Protein 3U4G (pdb70)

Structure (mmCIF, N/CA/C/O backbone):
data_3U4G
#
_entry.id   3U4G
#
_cell.length_a   82.751
_cell.length_b   82.751
_cell.length_c   84.814
_cell.angle_alpha   90.000
_cell.angle_beta   90.000
_cell.angle_gamma   120.000
#
_symmetry.space_group_name_H-M   'P 64'
#
loop_
_entity.id
_entity.type
_entity.pdbx_description
1 polymer 'NaMN:DMB phosphoribosyltransferase'
2 non-polymer 'SULFATE ION'
3 non-polymer 'ACETIC ACID'
4 water water
#
loop_
_atom_site.group_PDB
_atom_site.id
_atom_site.type_symbol
_atom_site.label_atom_id
_atom_site.label_alt_id
_atom_site.label_comp_id
_atom_site.label_asym_id
_atom_site.label_entity_id
_atom_site.label_seq_id
_atom_site.pdbx_PDB_ins_code
_atom_site.Cartn_x
_atom_site.Cartn_y
_atom_site.Cartn_z
_atom_site.occupancy
_atom_site.B_iso_or_equiv
_atom_site.auth_seq_id
_atom_site.auth_comp_id
_atom_site.auth_asym_id
_atom_site.auth_atom_id
_atom_site.pdbx_PDB_model_num
ATOM 6 N N A LYS A 1 4 ? -20.458 40.399 26.366 0.50 42.28 2 LYS A N 1
ATOM 7 N N B LYS A 1 4 ? -20.429 40.384 26.362 0.50 42.57 2 LYS A N 1
ATOM 8 C CA A LYS A 1 4 ? -20.418 38.967 25.999 0.50 38.85 2 LYS A CA 1
ATOM 9 C CA B LYS A 1 4 ? -20.248 38.974 26.051 0.50 39.47 2 LYS A CA 1
ATOM 10 C C A LYS A 1 4 ? -20.114 38.724 24.504 0.50 35.90 2 LYS A C 1
ATOM 11 C C B LYS A 1 4 ? -20.116 38.701 24.538 0.50 36.24 2 LYS A C 1
ATOM 12 O O A LYS A 1 4 ? -20.645 39.414 23.617 0.50 33.41 2 LYS A O 1
ATOM 13 O O B LYS A 1 4 ? -20.731 39.360 23.686 0.50 34.07 2 LYS A O 1
ATOM 24 N N . LYS A 1 5 ? -19.257 37.733 24.234 1.00 34.68 3 LYS A N 1
ATOM 25 C CA . LYS A 1 5 ? -18.924 37.338 22.859 1.00 33.42 3 LYS A CA 1
ATOM 26 C C . LYS A 1 5 ? -18.724 35.832 22.829 1.00 32.16 3 LYS A C 1
ATOM 27 O O . LYS A 1 5 ? -18.475 35.212 23.853 1.00 34.51 3 LYS A O 1
ATOM 33 N N . VAL A 1 6 ? -18.821 35.218 21.658 1.00 32.01 4 VAL A N 1
ATOM 34 C CA . VAL A 1 6 ? -18.448 33.795 21.579 1.00 31.02 4 VAL A CA 1
ATOM 35 C C . VAL A 1 6 ? -16.927 33.665 21.845 1.00 31.90 4 VAL A C 1
ATOM 36 O O . VAL A 1 6 ? -16.140 34.558 21.511 1.00 31.01 4 VAL A O 1
ATOM 40 N N . LYS A 1 7 ? -16.532 32.579 22.501 1.00 32.51 5 LYS A N 1
ATOM 41 C CA . LYS A 1 7 ? -15.136 32.393 22.934 1.00 35.02 5 LYS A CA 1
ATOM 42 C C . LYS A 1 7 ? -14.209 32.372 21.698 1.00 32.31 5 LYS A C 1
ATOM 43 O O . LYS A 1 7 ? -13.233 33.089 21.645 1.00 32.07 5 LYS A O 1
ATOM 49 N N . SER A 1 8 ? -14.563 31.546 20.714 1.00 31.39 6 SER A N 1
ATOM 50 C CA . SER A 1 8 ? -13.750 31.291 19.521 1.00 31.58 6 SER A CA 1
ATOM 51 C C . SER A 1 8 ? -14.627 31.036 18.295 1.00 28.89 6 SER A C 1
ATOM 52 O O . SER A 1 8 ? -15.653 30.317 18.344 1.00 30.64 6 SER A O 1
ATOM 55 N N . LEU A 1 9 ? -14.265 31.667 17.193 1.00 27.67 7 LEU A N 1
ATOM 56 C CA . LEU A 1 9 ? -14.885 31.436 15.917 1.00 26.43 7 LEU A CA 1
ATOM 57 C C . LEU A 1 9 ? -13.821 30.958 14.908 1.00 26.54 7 LEU A C 1
ATOM 58 O O . LEU A 1 9 ? -12.820 31.631 14.677 1.00 26.70 7 LEU A O 1
ATOM 63 N N . PHE A 1 10 ? -14.064 29.826 14.273 1.00 26.62 8 PHE A N 1
ATOM 64 C CA . PHE A 1 10 ? -13.187 29.294 13.246 1.00 24.74 8 PHE A CA 1
ATOM 65 C C . PHE A 1 10 ? -13.636 29.834 11.905 1.00 24.69 8 PHE A C 1
ATOM 66 O O . PHE A 1 10 ? -14.849 29.811 11.586 1.00 25.19 8 PHE A O 1
ATOM 74 N N . LEU A 1 11 ? -12.669 30.331 11.128 1.00 21.87 9 LEU A N 1
ATOM 75 C CA . LEU A 1 11 ? -12.887 30.805 9.769 1.00 22.23 9 LEU A CA 1
ATOM 76 C C . LEU A 1 11 ? -12.079 29.961 8.815 1.00 25.66 9 LEU A C 1
ATOM 77 O O . LEU A 1 11 ? -10.884 29.750 9.032 1.00 27.71 9 LEU A O 1
ATOM 82 N N . LEU A 1 12 ? -12.686 29.520 7.725 1.00 23.57 10 LEU A N 1
ATOM 83 C CA . LEU A 1 12 ? -11.974 28.783 6.699 1.00 23.83 10 LEU A CA 1
ATOM 84 C C . LEU A 1 12 ? -11.894 29.668 5.492 1.00 21.88 10 LEU A C 1
ATOM 85 O O . LEU A 1 12 ? -12.928 29.961 4.859 1.00 23.38 10 LEU A O 1
ATOM 90 N N . VAL A 1 13 ? -10.676 30.104 5.173 1.00 21.96 11 VAL A N 1
ATOM 91 C CA . VAL A 1 13 ? -10.457 31.024 4.079 1.00 21.62 11 VAL A CA 1
ATOM 92 C C . VAL A 1 13 ? -10.045 30.240 2.864 1.00 24.09 11 VAL A C 1
ATOM 93 O O . VAL A 1 13 ? -9.037 29.519 2.892 1.00 24.03 11 VAL A O 1
ATOM 97 N N . LEU A 1 14 ? -10.806 30.390 1.788 1.00 22.54 12 LEU A N 1
ATOM 98 C CA . LEU A 1 14 ? -10.574 29.716 0.545 1.00 23.57 12 LEU A CA 1
ATOM 99 C C . LEU A 1 14 ? -9.843 30.595 -0.473 1.00 23.57 12 LEU A C 1
ATOM 100 O O . LEU A 1 14 ? -10.188 31.784 -0.634 1.00 23.82 12 LEU A O 1
ATOM 105 N N . GLY A 1 15 ? -8.878 30.003 -1.198 1.00 24.35 13 GLY A N 1
ATOM 106 C CA . GLY A 1 15 ? -8.172 30.741 -2.230 1.00 24.62 13 GLY A CA 1
ATOM 107 C C . GLY A 1 15 ? -7.800 29.867 -3.393 1.00 25.40 13 GLY A C 1
ATOM 108 O O . GLY A 1 15 ? -7.741 28.638 -3.249 1.00 24.96 13 GLY A O 1
ATOM 109 N N . ASN A 1 16 ? -7.525 30.507 -4.530 1.00 26.20 14 ASN A N 1
ATOM 110 C CA . ASN A 1 16 ? -6.876 29.822 -5.635 1.00 27.36 14 ASN A CA 1
ATOM 111 C C . ASN A 1 16 ? -5.793 30.709 -6.228 1.00 27.31 14 ASN A C 1
ATOM 112 O O . ASN A 1 16 ? -5.834 31.921 -6.136 1.00 25.15 14 ASN A O 1
ATOM 117 N N . THR A 1 17 ? -4.876 30.036 -6.903 1.00 28.98 15 THR A N 1
ATOM 118 C CA . THR A 1 17 ? -3.798 30.676 -7.621 1.00 28.09 15 THR A CA 1
ATOM 119 C C . THR A 1 17 ? -3.502 29.886 -8.872 1.00 29.70 15 THR A C 1
ATOM 120 O O . THR A 1 17 ? -3.492 28.664 -8.870 1.00 30.38 15 THR A O 1
ATOM 124 N N . GLU A 1 18 ? -3.239 30.612 -9.948 1.00 31.30 16 GLU A N 1
ATOM 125 C CA . GLU A 1 18 ? -2.797 29.981 -11.234 1.00 32.47 16 GLU A CA 1
ATOM 126 C C . GLU A 1 18 ? -1.550 29.141 -11.053 1.00 34.85 16 GLU A C 1
ATOM 127 O O . GLU A 1 18 ? -1.317 28.222 -11.843 1.00 34.35 16 GLU A O 1
ATOM 133 N N . ILE A 1 19 ? -0.759 29.457 -10.029 1.00 33.79 17 ILE A N 1
ATOM 134 C CA . ILE A 1 19 ? 0.445 28.662 -9.688 1.00 34.18 17 ILE A CA 1
ATOM 135 C C . ILE A 1 19 ? 0.076 27.157 -9.533 1.00 34.92 17 ILE A C 1
ATOM 136 O O . ILE A 1 19 ? 0.872 26.290 -9.869 1.00 32.93 17 ILE A O 1
ATOM 141 N N . SER A 1 20 ? -1.105 26.813 -9.001 1.00 34.05 18 SER A N 1
ATOM 142 C CA . SER A 1 20 ? -1.426 25.376 -8.781 1.00 35.13 18 SER A CA 1
ATOM 143 C C . SER A 1 20 ? -1.712 24.621 -10.077 1.00 36.68 18 SER A C 1
ATOM 144 O O . SER A 1 20 ? -1.861 23.391 -10.050 1.00 37.75 18 SER A O 1
ATOM 147 N N . THR A 1 21 ? -1.801 25.343 -11.199 1.00 38.38 19 THR A N 1
ATOM 148 C CA . THR A 1 21 ? -1.892 24.694 -12.517 1.00 39.82 19 THR A CA 1
ATOM 149 C C . THR A 1 21 ? -0.583 24.064 -13.004 1.00 44.36 19 THR A C 1
ATOM 150 O O . THR A 1 21 ? -0.581 23.156 -13.861 1.00 46.25 19 THR A O 1
ATOM 154 N N . ILE A 1 22 ? 0.536 24.531 -12.471 1.00 41.76 20 ILE A N 1
ATOM 155 C CA . ILE A 1 22 ? 1.828 24.066 -12.929 1.00 42.34 20 ILE A CA 1
ATOM 156 C C . ILE A 1 22 ? 2.025 22.623 -12.471 1.00 44.46 20 ILE A C 1
ATOM 157 O O . ILE A 1 22 ? 2.034 22.380 -11.265 1.00 42.30 20 ILE A O 1
ATOM 162 N N . PRO A 1 23 ? 2.256 21.679 -13.416 1.00 46.88 21 PRO A N 1
ATOM 163 C CA . PRO A 1 23 ? 2.396 20.273 -13.019 1.00 46.94 21 PRO A CA 1
ATOM 164 C C . PRO A 1 23 ? 3.475 20.048 -11.939 1.00 51.69 21 PRO A C 1
ATOM 165 O O . PRO A 1 23 ? 4.561 20.646 -11.991 1.00 51.51 21 PRO A O 1
ATOM 169 N N . GLY A 1 24 ? 3.165 19.189 -10.970 1.00 52.73 22 GLY A N 1
ATOM 170 C CA . GLY A 1 24 ? 4.061 18.873 -9.868 1.00 51.80 22 GLY A CA 1
ATOM 171 C C . GLY A 1 24 ? 4.122 19.883 -8.725 1.00 51.75 22 GLY A C 1
ATOM 172 O O . GLY A 1 24 ? 4.739 19.590 -7.713 1.00 53.59 22 GLY A O 1
ATOM 173 N N . ILE A 1 25 ? 3.484 21.054 -8.845 1.00 48.34 23 ILE A N 1
ATOM 174 C CA . ILE A 1 25 ? 3.661 22.137 -7.852 1.00 49.49 23 ILE A CA 1
ATOM 175 C C . ILE A 1 25 ? 2.796 21.905 -6.607 1.00 49.50 23 ILE A C 1
ATOM 176 O O . ILE A 1 25 ? 3.199 22.276 -5.515 1.00 47.38 23 ILE A O 1
ATOM 181 N N . SER A 1 26 ? 1.609 21.314 -6.780 1.00 48.35 24 SER A N 1
ATOM 182 C CA . SER A 1 26 ? 0.646 21.111 -5.670 1.00 47.11 24 SER A CA 1
ATOM 183 C C . SER A 1 26 ? 0.116 19.697 -5.689 1.00 47.78 24 SER A C 1
ATOM 184 O O . SER A 1 26 ? -0.147 19.161 -6.754 1.00 48.61 24 SER A O 1
ATOM 187 N N . VAL A 1 27 ? -0.094 19.110 -4.521 1.00 46.94 25 VAL A N 1
ATOM 188 C CA . VAL A 1 27 ? -0.825 17.840 -4.465 1.00 49.81 25 VAL A CA 1
ATOM 189 C C . VAL A 1 27 ? -2.240 18.005 -3.823 1.00 47.14 25 VAL A C 1
ATOM 190 O O . VAL A 1 27 ? -2.867 17.025 -3.450 1.00 44.13 25 VAL A O 1
ATOM 194 N N . ALA A 1 28 ? -2.744 19.240 -3.758 1.00 40.10 26 ALA A N 1
ATOM 195 C CA . ALA A 1 28 ? -4.074 19.502 -3.137 1.00 41.46 26 ALA A CA 1
ATOM 196 C C . ALA A 1 28 ? -5.199 19.249 -4.152 1.00 38.89 26 ALA A C 1
ATOM 197 O O . ALA A 1 28 ? -5.936 20.147 -4.558 1.00 36.26 26 ALA A O 1
ATOM 199 N N . GL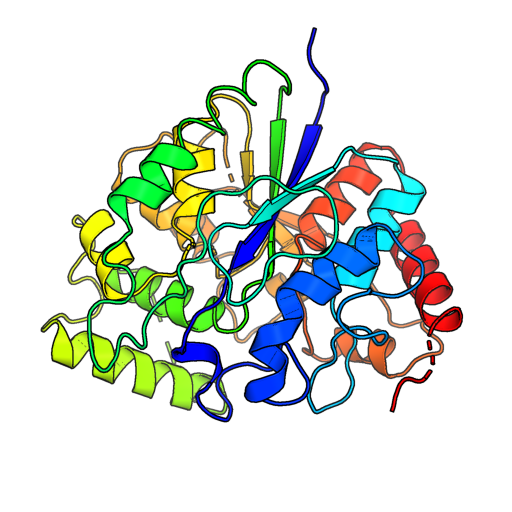Y A 1 29 ? -5.301 18.007 -4.564 1.00 39.66 27 GLY A N 1
ATOM 200 C CA . GLY A 1 29 ? -6.202 17.622 -5.649 1.00 40.97 27 GLY A CA 1
ATOM 201 C C . GLY A 1 29 ? -5.525 16.622 -6.575 1.00 42.70 27 GLY A C 1
ATOM 202 O O . GLY A 1 29 ? -4.278 16.593 -6.676 1.00 43.81 27 GLY A O 1
ATOM 203 N N . ALA A 1 30 ? -6.336 15.810 -7.267 1.00 43.52 28 ALA A N 1
ATOM 204 C CA . ALA A 1 30 ? -5.837 14.635 -7.996 1.00 44.34 28 ALA A CA 1
ATOM 205 C C . ALA A 1 30 ? -5.057 15.004 -9.260 1.00 44.42 28 ALA A C 1
ATOM 206 O O . ALA A 1 30 ? -4.192 14.263 -9.701 1.00 47.14 28 ALA A O 1
ATOM 208 N N . THR A 1 31 ? -5.330 16.183 -9.790 1.00 43.66 29 THR A N 1
ATOM 209 C CA . THR A 1 31 ? -4.630 16.684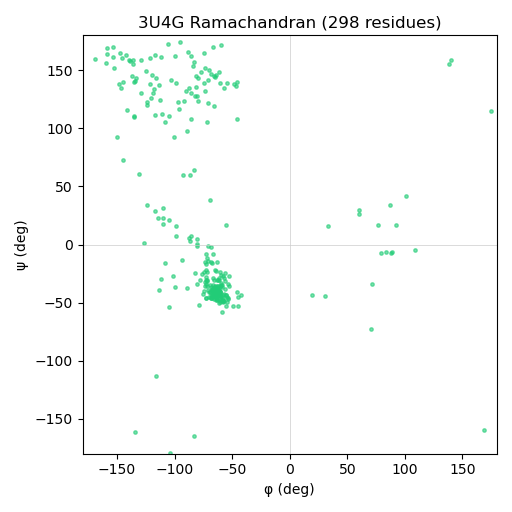 -10.942 1.00 44.35 29 THR A CA 1
ATOM 210 C C . THR A 1 31 ? -4.552 18.200 -10.800 1.00 43.37 29 THR A C 1
ATOM 211 O O . THR A 1 31 ? -5.280 18.792 -9.989 1.00 44.45 29 THR A O 1
ATOM 215 N N . PRO A 1 32 ? -3.690 18.843 -11.587 1.00 44.94 30 PRO A N 1
ATOM 216 C CA . PRO A 1 32 ? -3.706 20.304 -11.572 1.00 43.77 30 PRO A CA 1
ATOM 217 C C . PRO A 1 32 ? -5.096 20.943 -11.898 1.00 43.90 30 PRO A C 1
ATOM 218 O O . PRO A 1 32 ? -5.460 21.928 -11.277 1.00 41.11 30 PRO A O 1
ATOM 222 N N . GLU A 1 33 ? -5.866 20.379 -12.824 1.00 43.82 31 GLU A N 1
ATOM 223 C CA . GLU A 1 33 ? -7.195 20.884 -13.131 1.00 44.78 31 GLU A CA 1
ATOM 224 C C . GLU A 1 33 ? -8.108 20.820 -11.898 1.00 39.67 31 GLU A C 1
ATOM 225 O O . GLU A 1 33 ? -8.788 21.785 -11.603 1.00 37.21 31 GLU A O 1
ATOM 231 N N . LEU A 1 34 ? -8.078 19.704 -11.169 1.00 37.68 32 LEU A N 1
ATOM 232 C CA . LEU A 1 34 ? -8.936 19.489 -10.017 1.00 37.82 32 LEU A CA 1
ATOM 233 C C . LEU A 1 34 ? -8.545 20.349 -8.836 1.00 37.22 32 LEU A C 1
ATOM 234 O O . LEU A 1 34 ? -9.342 20.516 -7.928 1.00 34.58 32 LEU A O 1
ATOM 239 N N . THR A 1 35 ? -7.350 20.949 -8.858 1.00 38.93 33 THR A N 1
ATOM 240 C CA . THR A 1 35 ? -7.010 21.894 -7.794 1.00 37.09 33 THR A CA 1
ATOM 241 C C . THR A 1 35 ? -7.956 23.088 -7.862 1.00 35.78 33 THR A C 1
ATOM 242 O O . THR A 1 35 ? -8.169 23.798 -6.891 1.00 35.12 33 THR A O 1
ATOM 246 N N . LYS A 1 36 ? -8.552 23.335 -9.022 1.00 37.16 34 LYS A N 1
ATOM 247 C CA . LYS A 1 36 ? -9.537 24.392 -9.097 1.00 34.49 34 LYS A CA 1
ATOM 248 C C . LYS A 1 36 ? -10.785 24.146 -8.264 1.00 34.33 34 LYS A C 1
ATOM 249 O O . LYS A 1 36 ? -11.459 25.082 -7.917 1.00 38.25 34 LYS A O 1
ATOM 255 N N . ILE A 1 37 ? -11.074 22.902 -7.934 1.00 33.59 35 ILE A N 1
ATOM 256 C CA . ILE A 1 37 ? -12.313 22.500 -7.256 1.00 34.88 35 ILE A CA 1
ATOM 257 C C . ILE A 1 37 ? -12.026 22.271 -5.759 1.00 34.27 35 ILE A C 1
ATOM 258 O O . ILE A 1 37 ? -12.908 22.355 -4.896 1.00 31.59 35 ILE A O 1
ATOM 263 N N . THR A 1 38 ? -10.784 21.922 -5.435 1.00 31.63 36 THR A N 1
ATOM 264 C CA . THR A 1 38 ? -10.440 21.540 -4.081 1.00 30.17 36 THR A CA 1
ATOM 265 C C . THR A 1 38 ? -10.993 22.444 -2.946 1.00 29.26 36 THR A C 1
ATOM 266 O O . THR A 1 38 ? -11.613 21.928 -1.993 1.00 27.26 36 THR A O 1
ATOM 270 N N . PRO A 1 39 ? -10.754 23.744 -3.025 1.00 26.90 37 PRO A N 1
ATOM 271 C CA . PRO A 1 39 ? -11.193 24.579 -1.896 1.00 28.37 37 PRO A CA 1
ATOM 272 C C . PRO A 1 39 ? -12.706 24.556 -1.680 1.00 27.51 37 PRO A C 1
ATOM 273 O O . PRO A 1 39 ? -13.098 24.528 -0.541 1.00 26.12 37 PRO A O 1
ATOM 277 N N . VAL A 1 40 ? -13.521 24.486 -2.739 1.00 27.82 38 VAL A N 1
ATOM 278 C CA . VAL A 1 40 ? -14.977 24.430 -2.540 1.00 28.26 38 VAL A CA 1
ATOM 279 C C . VAL A 1 40 ? -15.462 23.116 -2.038 1.00 27.30 38 VAL A C 1
ATOM 280 O O . VAL A 1 40 ? -16.337 23.062 -1.160 1.00 27.25 38 VAL A O 1
ATOM 284 N N . ALA A 1 41 ? -14.847 22.038 -2.487 1.00 28.15 39 ALA A N 1
ATOM 285 C CA . ALA A 1 41 ? -15.242 20.735 -2.031 1.00 29.59 39 ALA A CA 1
ATOM 286 C C . ALA A 1 41 ? -14.858 20.570 -0.570 1.00 28.39 39 ALA A C 1
ATOM 287 O O . ALA A 1 41 ? -15.600 19.999 0.208 1.00 29.27 39 ALA A O 1
ATOM 289 N N . ASP A 1 42 ? -13.666 21.050 -0.194 1.00 28.31 40 ASP A N 1
ATOM 290 C CA . ASP A 1 42 ? -13.271 21.021 1.221 1.00 27.53 40 ASP A CA 1
ATOM 291 C C . ASP A 1 42 ? -14.306 21.701 2.116 1.00 26.44 40 ASP A C 1
ATOM 292 O O . ASP A 1 42 ? -14.681 21.166 3.157 1.00 27.18 40 ASP A O 1
ATOM 297 N N . ALA A 1 43 ? -14.711 22.908 1.732 1.00 26.14 41 ALA A N 1
ATOM 298 C CA . ALA A 1 43 ? -15.626 23.726 2.529 1.00 27.20 41 ALA A CA 1
ATOM 299 C C . ALA A 1 43 ? -16.981 23.028 2.628 1.00 27.77 41 ALA A C 1
ATOM 300 O O . ALA A 1 43 ? -17.577 22.950 3.694 1.00 28.38 41 ALA A O 1
ATOM 302 N N . GLU A 1 44 ? -17.458 22.529 1.510 1.00 27.58 42 GLU A N 1
ATOM 303 C CA . GLU A 1 44 ? -18.787 21.929 1.442 1.00 27.95 42 GLU A CA 1
ATOM 304 C C . GLU A 1 44 ? -18.881 20.667 2.283 1.00 31.39 42 GLU A C 1
ATOM 305 O O . GLU A 1 44 ? -19.884 20.414 2.974 1.00 30.98 42 GLU A O 1
ATOM 311 N N . TYR A 1 45 ? -17.828 19.848 2.183 1.00 30.69 43 TYR A N 1
ATOM 312 C CA . TYR A 1 45 ? -17.693 18.637 3.002 1.00 31.84 43 TYR A CA 1
ATOM 313 C C . TYR A 1 45 ? -17.815 18.905 4.491 1.00 31.43 43 TYR A C 1
ATOM 314 O O . TYR A 1 45 ? -18.385 18.102 5.226 1.00 36.64 43 TYR A O 1
ATOM 323 N N . LEU A 1 46 ? -17.361 20.046 4.960 1.00 31.56 44 LEU A N 1
ATOM 324 C CA . LEU A 1 46 ? -17.544 20.336 6.373 1.00 32.06 44 LEU A CA 1
ATOM 325 C C . LEU A 1 46 ? -18.986 20.315 6.846 1.00 34.44 44 LEU A C 1
ATOM 326 O O . LEU A 1 46 ? -19.242 20.001 8.005 1.00 38.22 44 LEU A O 1
ATOM 331 N N . PHE A 1 47 ? -19.938 20.617 5.964 1.00 36.41 45 PHE A N 1
ATOM 332 C CA . PHE A 1 47 ? -21.333 20.754 6.364 1.00 36.91 45 PHE A CA 1
ATOM 333 C C . PHE A 1 47 ? -22.242 19.633 5.889 1.00 38.93 45 PHE A C 1
ATOM 334 O O . PHE A 1 47 ? -23.362 19.508 6.400 1.00 37.43 45 PHE A O 1
ATOM 342 N N . TYR A 1 48 ? -21.775 18.844 4.919 1.00 38.37 46 TYR A N 1
ATOM 343 C CA . TYR A 1 48 ? -22.566 17.774 4.296 1.00 40.32 46 TYR A CA 1
ATOM 344 C C . TYR A 1 48 ? -21.799 16.466 4.291 1.00 43.90 46 TYR A C 1
ATOM 345 O O . TYR A 1 48 ? -20.585 16.467 4.381 1.00 42.99 46 TYR A O 1
ATOM 354 N N . GLU A 1 49 ? -22.525 15.353 4.177 1.00 44.72 47 GLU A N 1
ATOM 355 C CA . GLU A 1 49 ? -21.899 14.030 4.198 1.00 46.42 47 GLU A CA 1
ATOM 356 C C . GLU A 1 49 ? -20.901 13.880 3.069 1.00 42.88 47 GLU A C 1
ATOM 357 O O . GLU A 1 49 ? -19.891 13.249 3.233 1.00 43.50 47 GLU A O 1
ATOM 363 N N . LYS A 1 50 ? -21.171 14.505 1.933 1.00 40.31 48 LYS A N 1
ATOM 364 C CA . LYS A 1 50 ? -20.253 14.573 0.804 1.00 39.78 48 LYS A CA 1
ATOM 365 C C . LYS A 1 50 ? -20.284 16.021 0.289 1.00 36.85 48 LYS A C 1
ATOM 366 O O . LYS A 1 50 ? -21.244 16.733 0.561 1.00 37.69 48 LYS A O 1
ATOM 372 N N . PRO A 1 51 ? -19.205 16.473 -0.379 1.00 35.06 49 PRO A N 1
ATOM 373 C CA . PRO A 1 51 ? -19.214 17.797 -1.011 1.00 33.10 49 PRO A CA 1
ATOM 374 C C . PRO A 1 51 ? -20.354 17.839 -2.066 1.00 33.69 49 PRO A C 1
ATOM 375 O O . PRO A 1 51 ? -20.933 16.790 -2.386 1.00 35.56 49 PRO A O 1
ATOM 379 N N . LEU A 1 52 ? -20.628 19.011 -2.623 1.00 33.47 50 LEU A N 1
ATOM 380 C CA . LEU A 1 52 ? -21.754 19.231 -3.551 1.00 35.86 50 LEU A CA 1
ATOM 381 C C . LEU A 1 52 ? -21.307 19.566 -4.944 1.00 35.83 50 LEU A C 1
ATOM 382 O O . LEU A 1 52 ? -21.904 19.112 -5.872 1.00 36.87 50 LEU A O 1
ATOM 387 N N . THR A 1 53 ? -20.259 20.368 -5.080 1.00 33.63 51 THR A N 1
ATOM 388 C CA . THR A 1 53 ? -19.746 20.742 -6.400 1.00 34.31 51 THR A CA 1
ATOM 389 C C . THR A 1 53 ? -19.317 19.455 -7.142 1.00 35.80 51 THR A C 1
ATOM 390 O O . THR A 1 53 ? -19.569 19.284 -8.314 1.00 41.08 51 THR A O 1
ATOM 394 N N . ILE A 1 54 ? -18.677 18.558 -6.420 1.00 39.01 52 ILE A N 1
ATOM 395 C CA . ILE A 1 54 ? -18.387 17.196 -6.898 1.00 43.35 52 ILE A CA 1
ATOM 396 C C . ILE A 1 54 ? -18.685 16.410 -5.660 1.00 42.34 52 ILE A C 1
ATOM 397 O O . ILE A 1 54 ? -18.652 16.982 -4.570 1.00 39.00 52 ILE A O 1
ATOM 402 N N . ASP A 1 55 ? -18.963 15.130 -5.795 1.00 39.82 53 ASP A N 1
ATOM 403 C CA . ASP A 1 55 ? -19.409 14.350 -4.673 1.00 41.19 53 ASP A CA 1
ATOM 404 C C . ASP A 1 55 ? -18.288 13.542 -4.057 1.00 43.05 53 ASP A C 1
ATOM 405 O O . ASP A 1 55 ? -18.574 12.727 -3.199 1.00 47.34 53 ASP A O 1
ATOM 410 N N . THR A 1 56 ? -17.040 13.729 -4.478 1.00 42.74 54 THR A N 1
ATOM 411 C CA . THR A 1 56 ? -15.953 13.045 -3.756 1.00 47.23 54 THR A CA 1
ATOM 412 C C . THR A 1 56 ? -14.953 14.049 -3.169 1.00 43.68 54 THR A C 1
ATOM 413 O O . THR A 1 56 ? -14.678 15.123 -3.730 1.00 41.09 54 THR A O 1
ATOM 417 N N . ILE A 1 57 ? -14.420 13.687 -2.016 1.00 45.06 55 ILE A N 1
ATOM 418 C CA . ILE A 1 57 ? -13.567 14.605 -1.310 1.00 42.67 55 ILE A CA 1
ATOM 419 C C . ILE A 1 57 ? -12.270 14.745 -2.076 1.00 40.66 55 ILE A C 1
ATOM 420 O O . ILE A 1 57 ? -11.837 13.825 -2.778 1.00 39.22 55 ILE A O 1
ATOM 425 N N . PRO A 1 58 ? -11.644 15.904 -1.979 1.00 39.36 56 PRO A N 1
ATOM 426 C CA . PRO A 1 58 ? -10.363 16.017 -2.667 1.00 39.15 56 PRO A CA 1
ATOM 427 C C . PRO A 1 58 ? -9.330 15.018 -2.123 1.00 40.45 56 PRO A C 1
ATOM 428 O O . PRO A 1 58 ? -9.411 14.618 -0.953 1.00 41.40 56 PRO A O 1
ATOM 432 N N . VAL A 1 59 ? -8.437 14.576 -3.013 1.00 41.81 57 VAL A N 1
ATOM 433 C CA . VAL A 1 59 ? -7.358 13.609 -2.686 1.00 44.84 57 VAL A CA 1
ATOM 434 C C . VAL A 1 59 ? -6.083 14.037 -3.408 1.00 45.59 57 VAL A C 1
ATOM 435 O O . VAL A 1 59 ? -6.143 14.787 -4.375 1.00 45.40 57 VAL A O 1
ATOM 439 N N . THR A 1 60 ? -4.921 13.591 -2.931 1.00 47.16 58 THR A N 1
ATOM 440 C CA . THR A 1 60 ? -3.682 13.781 -3.672 1.00 48.81 58 THR A CA 1
ATOM 441 C C . THR A 1 60 ? -3.672 12.796 -4.868 1.00 52.77 58 THR A C 1
ATOM 442 O O . THR A 1 60 ? -4.455 11.821 -4.880 1.00 54.76 58 THR A O 1
ATOM 446 N N . PRO A 1 61 ? -2.773 13.017 -5.867 1.00 55.09 59 PRO A N 1
ATOM 447 C CA . PRO A 1 61 ? -2.654 11.991 -6.918 1.00 58.25 59 PRO A CA 1
ATOM 448 C C . PRO A 1 61 ? -2.428 10.580 -6.366 1.00 59.82 59 PRO A C 1
ATOM 449 O O . PRO A 1 61 ? -2.852 9.611 -6.992 1.00 62.74 59 PRO A O 1
ATOM 453 N N A GLU A 1 62 ? -1.769 10.510 -5.207 0.50 60.39 60 GLU A N 1
ATOM 454 N N B GLU A 1 62 ? -1.756 10.432 -5.225 0.50 60.37 60 GLU A N 1
ATOM 455 C CA A GLU A 1 62 ? -1.504 9.262 -4.494 0.50 63.04 60 GLU A CA 1
ATOM 456 C CA B GLU A 1 62 ? -1.581 9.087 -4.643 0.50 62.80 60 GLU A CA 1
ATOM 457 C C A GLU A 1 62 ? -2.732 8.685 -3.761 0.50 63.24 60 GLU A C 1
ATOM 458 C C B GLU A 1 62 ? -2.714 8.698 -3.674 0.50 63.03 60 GLU A C 1
ATOM 459 O O A GLU A 1 62 ? -2.683 7.560 -3.271 0.50 65.05 60 GLU A O 1
ATOM 460 O O B GLU A 1 62 ? -2.574 7.729 -2.925 0.50 64.85 60 GLU A O 1
ATOM 471 N N . GLY A 1 63 ? -3.812 9.458 -3.676 1.00 62.68 61 GLY A N 1
ATOM 472 C CA . GLY A 1 63 ? -5.038 9.066 -2.959 1.00 62.21 61 GLY A CA 1
ATOM 473 C C . GLY A 1 63 ? -5.068 9.359 -1.463 1.00 61.56 61 GLY A C 1
ATOM 474 O O . GLY A 1 63 ? -5.781 8.699 -0.710 1.00 65.87 61 GLY A O 1
ATOM 475 N N . HIS A 1 64 ? -4.285 10.324 -0.996 1.00 56.76 62 HIS A N 1
ATOM 476 C CA . HIS A 1 64 ? -4.357 10.697 0.409 1.00 53.73 62 HIS A CA 1
ATOM 477 C C . HIS A 1 64 ? -5.477 11.717 0.563 1.00 49.85 62 HIS A C 1
ATOM 478 O O . HIS A 1 64 ? -5.520 12.649 -0.220 1.00 49.13 62 HIS A O 1
ATOM 485 N N . PRO A 1 65 ? -6.399 11.520 1.535 1.00 45.93 63 PRO A N 1
ATOM 486 C CA . PRO A 1 65 ? -7.565 12.397 1.681 1.00 46.38 63 PRO A CA 1
ATOM 487 C C . PRO A 1 65 ? -7.217 13.805 2.130 1.00 43.79 63 PRO A C 1
ATOM 488 O O . PRO A 1 65 ? -6.259 14.043 2.891 1.00 42.73 63 PRO A O 1
ATOM 492 N N . THR A 1 66 ? -7.988 14.755 1.645 1.00 41.43 64 THR A N 1
ATOM 493 C CA . THR A 1 66 ? -7.911 16.086 2.186 1.00 37.77 64 THR A CA 1
ATOM 494 C C . THR A 1 66 ? -7.896 16.097 3.720 1.00 36.57 64 THR A C 1
ATOM 495 O O . THR A 1 66 ? -8.681 15.413 4.361 1.00 38.52 64 THR A O 1
ATOM 499 N N . PRO A 1 67 ? -7.078 16.965 4.310 1.00 37.35 65 PRO A N 1
ATOM 500 C CA . PRO A 1 67 ? -7.166 17.169 5.767 1.00 37.28 65 PRO A CA 1
ATOM 501 C C . PRO A 1 67 ? -8.455 17.871 6.252 1.00 36.59 65 PRO A C 1
ATOM 502 O O . PRO A 1 67 ? -8.664 17.993 7.459 1.00 35.63 65 PRO A O 1
ATOM 506 N N . ALA A 1 68 ? -9.348 18.262 5.334 1.00 33.11 66 ALA A N 1
ATOM 507 C CA . ALA A 1 68 ? -10.673 18.720 5.720 1.00 33.20 66 ALA A CA 1
ATOM 508 C C . ALA A 1 68 ? -11.335 17.683 6.603 1.00 33.57 66 ALA A C 1
ATOM 509 O O . ALA A 1 68 ? -12.181 18.020 7.453 1.00 32.04 66 ALA A O 1
ATOM 511 N N . ILE A 1 69 ? -10.958 16.427 6.442 1.00 36.13 67 ILE A N 1
ATOM 512 C CA . ILE A 1 69 ? -11.575 15.362 7.259 1.00 37.05 67 ILE A CA 1
ATOM 513 C C . ILE A 1 69 ? -11.280 15.530 8.740 1.00 35.14 67 ILE A C 1
ATOM 514 O O . ILE A 1 69 ? -12.116 15.217 9.583 1.00 37.86 67 ILE A O 1
ATOM 519 N N . ILE A 1 70 ? -10.124 16.095 9.044 1.00 37.08 68 ILE A N 1
ATOM 520 C CA . ILE A 1 70 ? -9.702 16.347 10.422 1.00 36.82 68 ILE A CA 1
ATOM 521 C C . ILE A 1 70 ? -10.517 17.505 10.985 1.00 35.68 68 ILE A C 1
ATOM 522 O O . ILE A 1 70 ? -11.061 17.445 12.070 1.00 34.86 68 ILE A O 1
ATOM 527 N N . THR A 1 71 ? -10.638 18.560 10.193 1.00 34.91 69 THR A N 1
ATOM 528 C CA . THR A 1 71 ? -11.424 19.719 10.569 1.00 33.64 69 THR A CA 1
ATOM 529 C C . THR A 1 71 ? -12.886 19.317 10.872 1.00 34.73 69 THR A C 1
ATOM 530 O O . THR A 1 71 ? -13.433 19.686 11.918 1.00 33.27 69 THR A O 1
ATOM 534 N N . LYS A 1 72 ? -13.477 18.534 9.965 1.00 34.98 70 LYS A N 1
ATOM 535 C CA . LYS A 1 72 ? -14.843 18.046 10.100 1.00 35.21 70 LYS A CA 1
ATOM 536 C C . LYS A 1 72 ? -15.033 17.237 11.388 1.00 36.36 70 LYS A C 1
ATOM 537 O O . LYS A 1 72 ? -15.966 17.488 12.159 1.00 35.34 70 LYS A O 1
ATOM 543 N N . ALA A 1 73 ? -14.117 16.315 11.627 1.00 37.32 71 ALA A N 1
ATOM 544 C CA . ALA A 1 73 ? -14.092 15.535 12.860 1.00 38.98 71 ALA A CA 1
ATOM 545 C C . ALA A 1 73 ? -14.054 16.383 14.118 1.00 38.99 71 ALA A C 1
ATOM 546 O O . ALA A 1 73 ? -14.838 16.185 15.040 1.00 39.03 71 ALA A O 1
ATOM 548 N N . ALA A 1 74 ? -13.102 17.298 14.169 1.00 36.57 72 ALA A N 1
ATOM 549 C CA . ALA A 1 74 ? -12.954 18.157 15.341 1.00 38.30 72 ALA A CA 1
ATOM 550 C C . ALA A 1 74 ? -14.212 18.992 15.567 1.00 38.46 72 ALA A C 1
ATOM 551 O O . ALA A 1 74 ? -14.640 19.148 16.717 1.00 40.15 72 ALA A O 1
ATOM 553 N N . ARG A 1 75 ? -14.802 19.520 14.477 1.00 36.45 73 ARG A N 1
ATOM 554 C CA . ARG A 1 75 ? -16.058 20.295 14.598 1.00 39.56 73 ARG A CA 1
ATOM 555 C C . ARG A 1 75 ? -17.208 19.394 15.069 1.00 41.09 73 ARG A C 1
ATOM 556 O O . ARG A 1 75 ? -18.046 19.817 15.858 1.00 40.11 73 ARG A O 1
ATOM 564 N N . GLU A 1 76 ? -17.246 18.158 14.580 1.00 44.11 74 GLU A N 1
ATOM 565 C CA . GLU A 1 76 ? -18.336 17.256 14.963 1.00 46.89 74 GLU A CA 1
ATOM 566 C C . GLU A 1 76 ? -18.269 16.887 16.430 1.00 46.75 74 GLU A C 1
ATOM 567 O O . GLU A 1 76 ? -19.312 16.750 17.063 1.00 47.51 74 GLU A O 1
ATOM 573 N N . LEU A 1 77 ? -17.065 16.750 16.996 1.00 46.40 75 LEU A N 1
ATOM 574 C CA . LEU A 1 77 ? -16.945 16.513 18.449 1.00 46.01 75 LEU A CA 1
ATOM 575 C C . LEU A 1 77 ? -17.251 17.754 19.336 1.00 45.20 75 LEU A C 1
ATOM 576 O O . LEU A 1 77 ? -17.906 17.626 20.395 1.00 45.82 75 LEU A O 1
ATOM 581 N N . SER A 1 78 ? -16.693 18.915 18.962 1.00 42.32 76 SER A N 1
ATOM 582 C CA . SER A 1 78 ? -16.694 20.100 19.835 1.00 41.91 76 SER A CA 1
ATOM 583 C C . SER A 1 78 ? -17.737 21.142 19.478 1.00 40.15 76 SER A C 1
ATOM 584 O O . SER A 1 78 ? -18.035 21.968 20.289 1.00 38.55 76 SER A O 1
ATOM 587 N N A ASN A 1 79 ? -18.304 21.100 18.274 0.50 39.01 77 ASN A N 1
ATOM 588 N N B ASN A 1 79 ? -18.249 21.081 18.250 0.50 39.59 77 ASN A N 1
ATOM 589 C CA A ASN A 1 79 ? -19.375 22.035 17.890 0.50 38.63 77 ASN A CA 1
ATOM 590 C CA B ASN A 1 79 ? -19.261 22.014 17.773 0.50 39.71 77 ASN A CA 1
ATOM 591 C C A ASN A 1 79 ? -18.924 23.511 17.681 0.50 37.15 77 ASN A C 1
ATOM 592 C C B ASN A 1 79 ? -18.853 23.486 17.906 0.50 37.95 77 ASN A C 1
ATOM 593 O O A ASN A 1 79 ? -19.779 24.410 17.640 0.50 34.13 77 ASN A O 1
ATOM 594 O O B ASN A 1 79 ? -19.623 24.340 18.359 0.50 35.95 77 ASN A O 1
ATOM 603 N N . PHE A 1 80 ? -17.623 23.767 17.506 1.00 36.27 78 PHE A N 1
ATOM 604 C CA . PHE A 1 80 ? -17.156 25.153 17.411 1.00 33.33 78 PHE A CA 1
ATOM 605 C C . PHE A 1 80 ? -17.834 25.819 16.204 1.00 31.42 78 PHE A C 1
ATOM 606 O O . PHE A 1 80 ? -18.170 25.153 15.227 1.00 30.74 78 PHE A O 1
ATOM 614 N N . PRO A 1 81 ?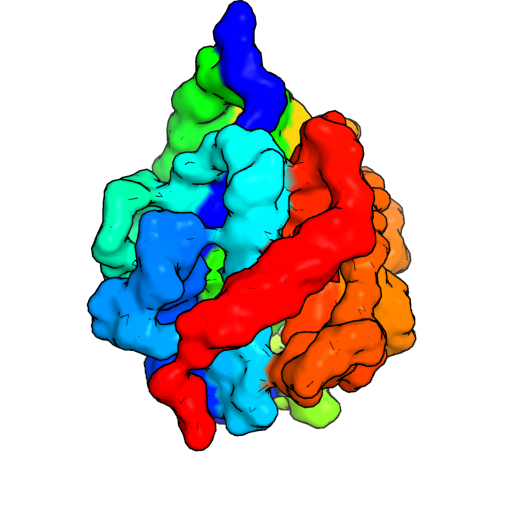 -18.073 27.124 16.276 1.00 32.97 79 PRO A N 1
ATOM 615 C CA . PRO A 1 81 ? -18.699 27.776 15.137 1.00 31.40 79 PRO A CA 1
ATOM 616 C C . PRO A 1 81 ? -17.702 27.998 14.016 1.00 31.23 79 PRO A C 1
ATOM 617 O O . PRO A 1 81 ? -16.512 28.176 14.271 1.00 28.60 79 PRO A O 1
ATOM 621 N N . ILE A 1 82 ? -18.221 27.949 12.810 1.00 29.58 80 ILE A N 1
ATOM 622 C CA . ILE A 1 82 ? -17.473 28.098 11.633 1.00 32.42 80 ILE A CA 1
ATOM 623 C C . ILE A 1 82 ? -18.223 29.068 10.682 1.00 30.31 80 ILE A C 1
ATOM 624 O O . ILE A 1 82 ? -19.477 29.047 10.592 1.00 31.71 80 ILE A O 1
ATOM 629 N N . LEU A 1 83 ? -17.439 29.903 10.028 1.00 27.06 81 LEU A N 1
ATOM 630 C CA . LEU A 1 83 ? -17.859 30.633 8.839 1.00 25.79 81 LEU A CA 1
ATOM 631 C C . LEU A 1 83 ? -16.809 30.388 7.802 1.00 24.39 81 LEU A C 1
ATOM 632 O O . LEU A 1 83 ? -15.592 30.530 8.074 1.00 24.61 81 LEU A O 1
ATOM 637 N N . VAL A 1 84 ? -17.251 30.010 6.621 1.00 22.23 82 VAL A N 1
ATOM 638 C CA . VAL A 1 84 ? -16.428 29.952 5.434 1.00 23.05 82 VAL A CA 1
ATOM 639 C C . VAL A 1 84 ? -16.264 31.312 4.771 1.00 22.50 82 VAL A C 1
ATOM 640 O O . VAL A 1 84 ? -17.227 32.083 4.607 1.00 24.28 82 VAL A O 1
ATOM 644 N N . VAL A 1 85 ? -15.042 31.631 4.368 1.00 22.24 83 VAL A N 1
ATOM 645 C CA . VAL A 1 85 ? -14.777 32.911 3.772 1.00 21.29 83 VAL A CA 1
ATOM 646 C C . VAL A 1 85 ? -14.144 32.689 2.388 1.00 22.73 83 VAL A C 1
ATOM 647 O O . VAL A 1 85 ? -13.105 32.045 2.273 1.00 24.07 83 VAL A O 1
ATOM 651 N N . ARG A 1 86 ? -14.745 33.223 1.322 1.00 22.21 84 ARG A N 1
ATOM 652 C CA . ARG A 1 86 ? -14.199 33.041 -0.005 1.00 22.58 84 ARG A CA 1
ATOM 653 C C . ARG A 1 86 ? -13.221 34.212 -0.233 1.00 22.26 84 ARG A C 1
ATOM 654 O O . ARG A 1 86 ? -13.623 35.331 -0.556 1.00 20.72 84 ARG A O 1
ATOM 662 N N . GLY A 1 87 ? -11.932 33.967 -0.025 1.00 22.34 85 GLY A N 1
ATOM 663 C CA . GLY A 1 87 ? -10.949 35.059 -0.249 1.00 22.68 85 GLY A CA 1
ATOM 664 C C . GLY A 1 87 ? -10.815 35.448 -1.701 1.00 22.53 85 GLY A C 1
ATOM 665 O O . GLY A 1 87 ? -10.828 36.620 -2.078 1.00 23.70 85 GLY A O 1
ATOM 666 N N . GLY A 1 88 ? -10.710 34.434 -2.532 1.00 24.05 86 GLY A N 1
ATOM 667 C CA . GLY A 1 88 ? -10.722 34.588 -3.976 1.00 24.00 86 GLY A CA 1
ATOM 668 C C . GLY A 1 88 ? -10.446 33.242 -4.555 1.00 23.92 86 GLY A C 1
ATOM 669 O O . GLY A 1 88 ? -9.361 32.696 -4.335 1.00 24.00 86 GLY A O 1
ATOM 670 N N . THR A 1 89 ? -11.413 32.690 -5.262 1.00 25.50 87 THR A N 1
ATOM 671 C CA . THR A 1 89 ? -11.378 31.347 -5.822 1.00 25.48 87 THR A CA 1
ATOM 672 C C . THR A 1 89 ? -12.045 31.323 -7.203 1.00 25.44 87 THR A C 1
ATOM 673 O O . THR A 1 89 ? -12.779 32.247 -7.570 1.00 26.44 87 THR A O 1
ATOM 677 N N . TYR A 1 90 ? -11.779 30.266 -7.964 1.00 26.46 88 TYR A N 1
ATOM 678 C CA . TYR A 1 90 ? -12.462 30.087 -9.276 1.00 27.27 88 TYR A CA 1
ATOM 679 C C . TYR A 1 90 ? -13.982 30.002 -9.081 1.00 27.44 88 TYR A C 1
ATOM 680 O O . TYR A 1 90 ? -14.749 30.646 -9.774 1.00 29.25 88 TYR A O 1
ATOM 689 N N . LEU A 1 91 ? -14.406 29.240 -8.073 1.00 28.47 89 LEU A N 1
ATOM 690 C CA . LEU A 1 91 ? -15.858 28.977 -7.830 1.00 30.23 89 LEU A CA 1
ATOM 691 C C . LEU A 1 91 ? -16.301 29.355 -6.404 1.00 26.39 89 LEU A C 1
ATOM 692 O O . LEU A 1 91 ? -15.549 29.227 -5.450 1.00 28.11 89 LEU A O 1
ATOM 697 N N . ALA A 1 92 ? -17.557 29.763 -6.286 1.00 26.71 90 ALA A N 1
ATOM 698 C CA . ALA A 1 92 ? -18.156 29.945 -4.981 1.00 26.05 90 ALA A CA 1
ATOM 699 C C . ALA A 1 92 ? -18.445 28.558 -4.416 1.00 25.08 90 ALA A C 1
ATOM 700 O O . ALA A 1 92 ? -18.958 27.693 -5.135 1.00 26.52 90 ALA A O 1
ATOM 702 N N . PRO A 1 93 ? -18.192 28.335 -3.125 1.00 24.38 91 PRO A N 1
ATOM 703 C CA . PRO A 1 93 ? -18.679 27.036 -2.620 1.00 25.68 91 PRO A CA 1
ATOM 704 C C . PRO A 1 93 ? -20.197 27.027 -2.457 1.00 26.52 91 PRO A C 1
ATOM 705 O O . PRO A 1 93 ? -20.807 28.066 -2.211 1.00 26.04 91 PRO A O 1
ATOM 709 N N . LEU A 1 94 ? -20.803 25.863 -2.580 1.00 29.15 92 LEU A N 1
ATOM 710 C CA . LEU A 1 94 ? -22.266 25.745 -2.519 1.00 27.68 92 LEU A CA 1
ATOM 711 C C . LEU A 1 94 ? -22.760 25.606 -1.087 1.00 29.37 92 LEU A C 1
ATOM 712 O O . LEU A 1 94 ? -23.356 24.605 -0.692 1.00 34.52 92 LEU A O 1
ATOM 717 N N . ILE A 1 95 ? -22.459 26.616 -0.299 1.00 26.38 93 ILE A N 1
ATOM 718 C CA . ILE A 1 95 ? -22.855 26.733 1.070 1.00 25.98 93 ILE A CA 1
ATOM 719 C C . ILE A 1 95 ? -22.906 28.232 1.360 1.00 26.18 93 ILE A C 1
ATOM 720 O O . ILE A 1 95 ? -22.313 29.012 0.644 1.00 25.19 93 ILE A O 1
ATOM 725 N N . PRO A 1 96 ? -23.602 28.634 2.435 1.00 25.42 94 PRO A N 1
ATOM 726 C CA . PRO A 1 96 ? -23.434 30.030 2.831 1.00 25.35 94 PRO A CA 1
ATOM 727 C C . PRO A 1 96 ? -22.004 30.293 3.174 1.00 24.02 94 PRO A C 1
ATOM 728 O O . PRO A 1 96 ? -21.336 29.457 3.812 1.00 23.81 94 PRO A O 1
ATOM 732 N N . HIS A 1 97 ? -21.513 31.445 2.739 1.00 23.45 95 HIS A N 1
ATOM 733 C CA . HIS A 1 97 ? -20.136 31.829 2.945 1.00 22.28 95 HIS A CA 1
ATOM 734 C C . HIS A 1 97 ? -19.990 33.313 2.812 1.00 23.86 95 HIS A C 1
ATOM 735 O O . HIS A 1 97 ? -20.787 33.952 2.129 1.00 24.21 95 HIS A O 1
ATOM 742 N N . VAL A 1 98 ? -18.943 33.868 3.426 1.00 23.36 96 VAL A N 1
ATOM 743 C CA . VAL A 1 98 ? -18.641 35.280 3.278 1.00 22.73 96 VAL A CA 1
ATOM 744 C C . VAL A 1 98 ? -17.862 35.500 1.983 1.00 24.58 96 VAL A C 1
ATOM 745 O O . VAL A 1 98 ? -16.830 34.879 1.737 1.00 24.23 96 VAL A O 1
ATOM 749 N N . HIS A 1 99 ? -18.351 36.416 1.165 1.00 22.94 97 HIS A N 1
ATOM 750 C CA . HIS A 1 99 ? -17.699 36.757 -0.089 1.00 22.65 97 HIS A CA 1
ATOM 751 C C . HIS A 1 99 ? -16.750 37.907 0.142 1.00 24.22 97 HIS A C 1
ATOM 752 O O . HIS A 1 99 ? -17.162 38.961 0.588 1.00 25.64 97 HIS A O 1
ATOM 759 N N . ILE A 1 100 ? -15.483 37.708 -0.195 1.00 25.48 98 ILE A N 1
ATOM 760 C CA . ILE A 1 100 ? -14.478 38.765 -0.242 1.00 24.21 98 ILE A CA 1
ATOM 761 C C . ILE A 1 100 ? -14.201 39.116 -1.688 1.00 26.06 98 ILE A C 1
ATOM 762 O O . ILE A 1 100 ? -14.373 40.303 -2.069 1.00 24.90 98 ILE A O 1
ATOM 767 N N . SER A 1 101 ? -13.864 38.126 -2.517 1.00 25.66 99 SER A N 1
ATOM 768 C CA . SER A 1 101 ? -13.673 38.374 -3.954 1.00 25.84 99 SER A CA 1
ATOM 769 C C . SER A 1 101 ? -13.819 37.092 -4.771 1.00 25.46 99 SER A C 1
ATOM 770 O O . SER A 1 101 ? -13.836 35.980 -4.225 1.00 26.24 99 SER A O 1
ATOM 773 N N . ASN A 1 102 ? -13.888 37.260 -6.084 1.00 25.35 100 ASN A N 1
ATOM 774 C CA . ASN A 1 102 ? -13.869 36.134 -7.001 1.00 26.77 100 ASN A CA 1
ATOM 775 C C . ASN A 1 102 ? -12.525 36.108 -7.778 1.00 30.62 100 ASN A C 1
ATOM 776 O O . ASN A 1 102 ? -12.445 35.504 -8.832 1.00 28.94 100 ASN A O 1
ATOM 781 N N . VAL A 1 103 ? -11.489 36.739 -7.210 1.00 29.65 101 VAL A N 1
ATOM 782 C CA . VAL A 1 103 ? -10.173 36.922 -7.863 1.00 33.03 101 VAL A CA 1
ATOM 783 C C . VAL A 1 103 ? -9.416 35.628 -7.709 1.00 29.37 101 VAL A C 1
ATOM 784 O O . VAL A 1 103 ? -9.566 34.969 -6.715 1.00 29.26 101 VAL A O 1
ATOM 788 N N . VAL A 1 104 ? -8.634 35.233 -8.712 1.00 29.41 102 VAL A N 1
ATOM 789 C CA . VAL A 1 104 ? -7.689 34.127 -8.594 1.00 30.33 102 VAL A CA 1
ATOM 790 C C . VAL A 1 104 ? -6.288 34.789 -8.709 1.00 30.98 102 VAL A C 1
ATOM 791 O O . VAL A 1 104 ? -6.060 35.651 -9.579 1.00 31.16 102 VAL A O 1
ATOM 795 N N . GLY A 1 105 ? -5.352 34.369 -7.868 1.00 26.69 103 GLY A N 1
ATOM 796 C CA . GLY A 1 105 ? -3.983 34.896 -7.968 1.00 28.37 103 GLY A CA 1
ATOM 797 C C . GLY A 1 105 ? -3.363 34.504 -9.288 1.00 28.19 103 GLY A C 1
ATOM 798 O O . GLY A 1 105 ? -3.637 33.395 -9.804 1.00 29.22 103 GLY A O 1
ATOM 799 N N . ARG A 1 106 ? -2.521 35.384 -9.835 1.00 29.80 104 ARG A N 1
ATOM 800 C CA . ARG A 1 106 ? -1.946 35.148 -11.124 1.00 31.18 104 ARG A CA 1
ATOM 801 C C . ARG A 1 106 ? -0.654 34.363 -10.995 1.00 33.10 104 ARG A C 1
ATOM 802 O O . ARG A 1 106 ? 0.000 34.332 -9.909 1.00 32.46 104 ARG A O 1
ATOM 810 N N . ASP A 1 107 ? -0.211 33.845 -12.128 1.00 33.16 105 ASP A N 1
ATOM 811 C CA . ASP A 1 107 ? 1.086 33.201 -12.195 1.00 35.52 105 ASP A CA 1
ATOM 812 C C . ASP A 1 107 ? 2.160 34.300 -12.092 1.00 34.46 105 ASP A C 1
ATOM 813 O O . ASP A 1 107 ? 2.437 35.037 -13.080 1.00 36.68 105 ASP A O 1
ATOM 818 N N . PHE A 1 108 ? 2.791 34.376 -10.924 1.00 35.84 106 PHE A N 1
ATOM 819 C CA . PHE A 1 108 ? 3.788 35.419 -10.625 1.00 34.71 106 PHE A CA 1
ATOM 820 C C . PHE A 1 108 ? 5.094 35.355 -11.443 1.00 37.65 106 PHE A C 1
ATOM 821 O O . PHE A 1 108 ? 5.937 36.278 -11.383 1.00 36.99 106 PHE A O 1
ATOM 829 N N . ARG A 1 109 ? 5.279 34.288 -12.219 1.00 37.62 107 ARG A N 1
ATOM 830 C CA . ARG A 1 109 ? 6.408 34.265 -13.156 1.00 41.22 107 ARG A CA 1
ATOM 831 C C . ARG A 1 109 ? 6.145 35.229 -14.310 1.00 43.64 107 ARG A C 1
ATOM 832 O O . ARG A 1 109 ? 7.088 35.797 -14.833 1.00 42.17 107 ARG A O 1
ATOM 840 N N . ARG A 1 110 ? 4.874 35.430 -14.677 1.00 41.89 108 ARG A N 1
ATOM 841 C CA . ARG A 1 110 ? 4.502 36.192 -15.889 1.00 42.99 108 ARG A CA 1
ATOM 842 C C . ARG A 1 110 ? 4.107 37.643 -15.533 1.00 41.68 108 ARG A C 1
ATOM 843 O O . ARG A 1 110 ? 4.394 38.595 -16.264 1.00 39.28 108 ARG A O 1
ATOM 851 N N . GLU A 1 111 ? 3.443 37.819 -14.400 1.00 38.07 109 GLU A N 1
ATOM 852 C CA . GLU A 1 111 ? 2.903 39.133 -14.050 1.00 39.91 109 GLU A CA 1
ATOM 853 C C . GLU A 1 111 ? 2.673 39.211 -12.540 1.00 36.21 109 GLU A C 1
ATOM 854 O O . GLU A 1 111 ? 2.608 38.190 -11.893 1.00 34.18 109 GLU A O 1
ATOM 860 N N . PRO A 1 112 ? 2.488 40.434 -11.991 1.00 37.28 110 PRO A N 1
ATOM 861 C CA . PRO A 1 112 ? 2.103 40.467 -10.571 1.00 33.80 110 PRO A CA 1
ATOM 862 C C . PRO A 1 112 ? 0.955 39.538 -10.180 1.00 33.85 110 PRO A C 1
ATOM 863 O O . PRO A 1 112 ? -0.071 39.412 -10.878 1.00 32.41 110 PRO A O 1
ATOM 867 N N . ALA A 1 113 ? 1.115 38.896 -9.025 1.00 31.88 111 ALA A N 1
ATOM 868 C CA . ALA A 1 113 ? 0.120 37.923 -8.547 1.00 31.12 111 ALA A CA 1
ATOM 869 C C . ALA A 1 113 ? -1.229 38.481 -8.299 1.00 30.47 111 ALA A C 1
ATOM 870 O O . ALA A 1 113 ? -2.223 37.811 -8.565 1.00 31.45 111 ALA A O 1
ATOM 872 N N . LEU A 1 114 ? -1.279 39.667 -7.697 1.00 30.90 112 LEU A N 1
ATOM 873 C CA . LEU A 1 114 ? -2.464 40.115 -7.058 1.00 30.99 112 LEU A CA 1
ATOM 874 C C . LEU A 1 114 ? -2.639 41.640 -7.207 1.00 32.76 112 LEU A C 1
ATOM 875 O O . LEU A 1 114 ? -2.538 42.406 -6.220 1.00 32.55 112 LEU A O 1
ATOM 880 N N . PRO A 1 115 ? -2.991 42.067 -8.423 1.00 31.46 113 PRO A N 1
ATOM 881 C CA . PRO A 1 115 ? -3.345 43.491 -8.587 1.00 34.88 113 PRO A CA 1
ATOM 882 C C . PRO A 1 115 ? -4.684 43.911 -7.961 1.00 35.89 113 PRO A C 1
ATOM 883 O O . PRO A 1 115 ? -5.075 45.064 -8.081 1.00 41.08 113 PRO A O 1
ATOM 887 N N . GLU A 1 116 ? -5.423 42.991 -7.363 1.00 34.62 114 GLU A N 1
ATOM 888 C CA . GLU A 1 116 ? -6.582 43.377 -6.566 1.00 30.85 114 GLU A CA 1
ATOM 889 C C . GLU A 1 116 ? -6.262 43.408 -5.064 1.00 29.28 114 GLU A C 1
ATOM 890 O O . GLU A 1 116 ? -7.203 43.462 -4.263 1.00 30.16 114 GLU A O 1
ATOM 896 N N . VAL A 1 117 ? -4.976 43.414 -4.702 1.00 28.42 115 VAL A N 1
ATOM 897 C CA . VAL A 1 117 ? -4.550 43.243 -3.335 1.00 29.95 115 VAL A CA 1
ATOM 898 C C . VAL A 1 117 ? -5.184 44.245 -2.362 1.00 31.42 115 VAL A C 1
ATOM 899 O O . VAL A 1 117 ? -5.662 43.825 -1.284 1.00 29.15 115 VAL A O 1
ATOM 903 N N . GLU A 1 118 ? -5.263 45.523 -2.737 1.00 30.36 116 GLU A N 1
ATOM 904 C CA . GLU A 1 118 ? -5.786 46.558 -1.811 1.00 35.53 116 GLU A CA 1
ATOM 905 C C . GLU A 1 118 ? -7.233 46.337 -1.473 1.00 32.20 116 GLU A C 1
ATOM 906 O O . GLU A 1 118 ? -7.599 46.442 -0.291 1.00 29.44 116 GLU A O 1
ATOM 912 N N . VAL A 1 119 ? -8.070 46.046 -2.479 1.00 31.66 117 VAL A N 1
ATOM 913 C CA . VAL A 1 119 ? -9.489 45.851 -2.207 1.00 34.79 117 VAL A CA 1
ATOM 914 C C . VAL A 1 119 ? -9.744 44.574 -1.418 1.00 31.09 117 VAL A C 1
ATOM 915 O O . VAL A 1 119 ? -10.647 44.540 -0.602 1.00 28.86 117 VAL A O 1
ATOM 919 N N . ILE A 1 120 ? -8.957 43.530 -1.673 1.00 27.17 118 ILE A N 1
ATOM 920 C CA . ILE A 1 120 ? -9.092 42.313 -0.907 1.00 25.85 118 ILE A CA 1
ATOM 921 C C . ILE A 1 120 ? -8.758 42.548 0.552 1.00 27.28 118 ILE A C 1
ATOM 922 O O . ILE A 1 120 ? -9.491 42.104 1.467 1.00 24.96 118 ILE A O 1
ATOM 927 N N . ILE A 1 121 ? -7.638 43.219 0.809 1.00 25.98 119 ILE A N 1
ATOM 928 C CA . ILE A 1 121 ? -7.264 43.507 2.195 1.00 25.73 119 ILE A CA 1
ATOM 929 C C . ILE A 1 121 ? -8.329 44.380 2.843 1.00 26.40 119 ILE A C 1
ATOM 930 O O . ILE A 1 121 ? -8.696 44.146 4.001 1.00 26.23 119 ILE A O 1
ATOM 935 N N . GLU A 1 122 ? -8.832 45.373 2.105 1.00 27.44 120 GLU A N 1
ATOM 936 C CA . GLU A 1 122 ? -9.792 46.347 2.670 1.00 30.01 120 GLU A CA 1
ATOM 937 C C . GLU A 1 122 ? -11.084 45.630 3.094 1.00 27.09 120 GLU A C 1
ATOM 938 O O . GLU A 1 122 ? -11.608 45.879 4.194 1.00 29.15 120 GLU A O 1
ATOM 944 N N . ARG A 1 123 ? -11.590 44.731 2.235 1.00 26.13 121 ARG A N 1
ATOM 945 C CA . ARG A 1 123 ? -12.857 44.004 2.531 1.00 27.79 121 ARG A CA 1
ATOM 946 C C . ARG A 1 123 ? -12.642 42.994 3.656 1.00 26.15 121 ARG A C 1
ATOM 947 O O . ARG A 1 123 ? -13.452 42.889 4.564 1.00 27.85 121 ARG A O 1
ATOM 955 N N . ALA A 1 124 ? -11.498 42.319 3.653 1.00 25.90 122 ALA A N 1
ATOM 956 C CA . ALA A 1 124 ? -11.189 41.407 4.770 1.00 23.18 122 ALA A CA 1
ATOM 957 C C . ALA A 1 124 ? -10.993 42.139 6.093 1.00 25.38 122 ALA A C 1
ATOM 958 O O . ALA A 1 124 ? -11.383 41.625 7.145 1.00 25.56 122 ALA A O 1
ATOM 960 N N A LYS A 1 125 ? -10.352 43.311 6.045 0.50 26.28 123 LYS A N 1
ATOM 961 N N B LYS A 1 125 ? -10.376 43.327 6.082 0.50 26.28 123 LYS A N 1
ATOM 962 C CA A LYS A 1 125 ? -10.166 44.166 7.222 0.50 27.08 123 LYS A CA 1
ATOM 963 C CA B LYS A 1 125 ? -10.211 44.099 7.331 0.50 26.90 123 LYS A CA 1
ATOM 964 C C A LYS A 1 125 ? -11.518 44.512 7.839 0.50 27.33 123 LYS A C 1
ATOM 965 C C B LYS A 1 125 ? -11.551 44.546 7.884 0.50 27.41 123 LYS A C 1
ATOM 966 O O A LYS A 1 125 ? -11.724 44.386 9.058 0.50 26.75 123 LYS A O 1
ATOM 967 O O B LYS A 1 125 ? -11.784 44.546 9.112 0.50 26.48 123 LYS A O 1
ATOM 978 N N . LEU A 1 126 ? -12.459 44.930 6.985 1.00 26.50 124 LEU A N 1
ATOM 979 C CA . LEU A 1 126 ? -13.800 45.283 7.399 1.00 27.91 124 LEU A CA 1
ATOM 980 C C . LEU A 1 126 ? -14.540 44.110 8.028 1.00 26.71 124 LEU A C 1
ATOM 981 O O . LEU A 1 126 ? -15.252 44.273 9.022 1.00 25.58 124 LEU A O 1
ATOM 986 N N . LEU A 1 127 ? -14.389 42.913 7.441 1.00 25.43 125 LEU A N 1
ATOM 987 C CA . LEU A 1 127 ? -14.906 41.687 8.050 1.00 24.58 125 LEU A CA 1
ATOM 988 C C . LEU A 1 127 ? -14.319 41.464 9.452 1.00 25.67 125 LEU A C 1
ATOM 989 O O . LEU A 1 127 ? -15.067 41.225 10.412 1.00 26.16 125 LEU A O 1
ATOM 994 N N . GLY A 1 128 ? -13.005 41.579 9.580 1.00 26.11 126 GLY A N 1
ATOM 995 C CA . GLY A 1 128 ? -12.327 41.446 10.889 1.00 27.35 126 GLY A CA 1
ATOM 996 C C . GLY A 1 128 ? -12.871 42.362 11.952 1.00 26.40 126 GLY A C 1
ATOM 997 O O . GLY A 1 128 ? -13.095 41.966 13.129 1.00 28.03 126 GLY A O 1
ATOM 998 N N . LYS A 1 129 ? -13.063 43.605 11.539 1.00 26.82 127 LYS A N 1
ATOM 999 C CA . LYS A 1 129 ? -13.631 44.632 12.412 1.00 29.18 127 LYS A CA 1
ATOM 1000 C C . LYS A 1 129 ? -15.043 44.274 12.891 1.00 29.97 127 LYS A C 1
ATOM 1001 O O . LYS A 1 129 ? -15.380 44.525 14.078 1.00 29.81 127 LYS A O 1
ATOM 1007 N N A GLU A 1 130 ? -15.907 43.708 12.044 0.50 28.30 128 GLU A N 1
ATOM 1008 N N B GLU A 1 130 ? -15.856 43.739 11.959 0.50 28.87 128 GLU A N 1
ATOM 1009 C CA A GLU A 1 130 ? -17.233 43.313 12.556 0.50 29.02 128 GLU A CA 1
ATOM 1010 C CA B GLU A 1 130 ? -17.214 43.247 12.238 0.50 30.21 128 GLU A CA 1
ATOM 1011 C C A GLU A 1 130 ? -17.123 42.054 13.396 0.50 28.45 128 GLU A C 1
ATOM 1012 C C B GLU A 1 130 ? -17.136 42.098 13.262 0.50 29.13 128 GLU A C 1
ATOM 1013 O O A GLU A 1 130 ? -17.790 41.930 14.428 0.50 30.19 128 GLU A O 1
ATOM 1014 O O B GLU A 1 130 ? -17.833 42.111 14.264 0.50 31.48 128 GLU A O 1
ATOM 1025 N N . LEU A 1 131 ? -16.268 41.113 12.991 1.00 28.40 129 LEU A N 1
ATOM 1026 C CA . LEU A 1 131 ? -16.079 39.900 13.853 1.00 28.23 129 LEU A CA 1
ATOM 1027 C C . LEU A 1 131 ? -15.537 40.179 15.266 1.00 29.40 129 LEU A C 1
ATOM 1028 O O . LEU A 1 131 ? -15.871 39.455 16.233 1.00 28.02 129 LEU A O 1
ATOM 1033 N N A GLU A 1 132 ? -14.760 41.243 15.418 0.50 27.97 130 GLU A N 1
ATOM 1034 N N B GLU A 1 132 ? -14.740 41.242 15.371 0.50 28.89 130 GLU A N 1
ATOM 1035 C CA A GLU A 1 132 ? -14.283 41.657 16.740 0.50 29.88 130 GLU A CA 1
ATOM 1036 C CA B GLU A 1 132 ? -14.270 41.813 16.642 0.50 31.64 130 GLU A CA 1
ATOM 1037 C C A GLU A 1 132 ? -15.416 42.012 17.702 0.50 30.05 130 GLU A C 1
ATOM 1038 C C B GLU A 1 132 ? -15.418 41.920 17.647 0.50 31.08 130 GLU A C 1
ATOM 1039 O O A GLU A 1 132 ? -15.239 42.015 18.923 0.50 30.03 130 GLU A O 1
ATOM 1040 O O B GLU A 1 132 ? -15.274 41.583 18.819 0.50 31.17 130 GLU A O 1
ATOM 1051 N N . LYS A 1 133 ? -16.577 42.346 17.149 1.00 30.76 131 LYS A N 1
ATOM 1052 C CA . LYS A 1 133 ? -17.761 42.569 17.960 1.00 31.61 131 LYS A CA 1
ATOM 1053 C C . LYS A 1 133 ? -18.492 41.312 18.376 1.00 30.85 131 LYS A C 1
ATOM 1054 O O . LYS A 1 133 ? -19.342 41.374 19.257 1.00 32.51 131 LYS A O 1
ATOM 1060 N N . ILE A 1 134 ? -18.159 40.188 17.772 1.00 28.44 132 ILE A N 1
ATOM 1061 C CA . ILE A 1 134 ? -18.880 38.967 17.987 1.00 31.46 132 ILE A CA 1
ATOM 1062 C C . ILE A 1 134 ? -18.127 37.895 18.729 1.00 28.30 132 ILE A C 1
ATOM 1063 O O . ILE A 1 134 ? -18.743 37.053 19.355 1.00 28.70 132 ILE A O 1
ATOM 1068 N N . ALA A 1 135 ? -16.809 37.882 18.588 1.00 29.09 133 ALA A N 1
ATOM 1069 C CA . ALA A 1 135 ? -15.929 36.788 19.054 1.00 28.13 133 ALA A CA 1
ATOM 1070 C C . ALA A 1 135 ? -14.671 37.339 19.735 1.00 27.76 133 ALA A C 1
ATOM 1071 O O . ALA A 1 135 ? -14.142 38.345 19.307 1.00 28.84 133 ALA A O 1
ATOM 1073 N N . ASN A 1 136 ? -14.195 36.657 20.760 1.00 29.50 134 ASN A N 1
ATOM 1074 C CA . ASN A 1 136 ? -13.018 37.097 21.491 1.00 31.50 134 ASN A CA 1
ATOM 1075 C C . ASN A 1 136 ? -11.773 36.655 20.728 1.00 31.12 134 ASN A C 1
ATOM 1076 O O . ASN A 1 136 ? -10.732 37.280 20.874 1.00 31.56 134 ASN A O 1
ATOM 1081 N N . GLU A 1 137 ? -11.910 35.592 19.920 1.00 29.06 135 GLU A N 1
ATOM 1082 C CA . GLU A 1 137 ? -10.790 34.927 19.268 1.00 28.52 135 GLU A CA 1
ATOM 1083 C C . GLU A 1 137 ? -11.265 34.368 17.915 1.00 28.35 135 GLU A C 1
ATOM 1084 O O . GLU A 1 137 ? -12.391 33.828 17.805 1.00 26.74 135 GLU A O 1
ATOM 1090 N N . ILE A 1 138 ? -10.438 34.524 16.892 1.00 26.64 136 ILE A N 1
ATOM 1091 C CA . ILE A 1 138 ? -10.681 33.805 15.626 1.00 24.54 136 ILE A CA 1
ATOM 1092 C C . ILE A 1 138 ? -9.529 32.837 15.357 1.00 25.38 136 ILE A C 1
ATOM 1093 O O . ILE A 1 138 ? -8.362 33.107 15.753 1.00 27.55 136 ILE A O 1
ATOM 1098 N N . VAL A 1 139 ? -9.894 31.682 14.797 1.00 25.83 137 VAL A N 1
ATOM 1099 C CA . VAL A 1 139 ? -8.958 30.635 14.406 1.00 25.47 137 VAL A CA 1
ATOM 1100 C C . VAL A 1 139 ? -9.125 30.529 12.910 1.00 25.64 137 VAL A C 1
ATOM 1101 O O . VAL A 1 139 ? -10.188 30.164 12.435 1.00 25.95 137 VAL A O 1
ATOM 1105 N N . ILE A 1 140 ? -8.103 30.928 12.165 1.00 24.85 138 ILE A N 1
ATOM 1106 C CA . ILE A 1 140 ? -8.217 31.127 10.708 1.00 23.92 138 ILE A CA 1
ATOM 1107 C C . ILE A 1 140 ? -7.475 30.041 9.983 1.00 26.14 138 ILE A C 1
ATOM 1108 O O . ILE A 1 140 ? -6.231 30.000 9.973 1.00 26.80 138 ILE A O 1
ATOM 1113 N N . GLY A 1 141 ? -8.229 29.113 9.415 1.00 24.64 139 GLY A N 1
ATOM 1114 C CA . GLY A 1 141 ? -7.704 28.083 8.541 1.00 24.92 139 GLY A CA 1
ATOM 1115 C C . GLY A 1 141 ? -7.810 28.435 7.078 1.00 25.59 139 GLY A C 1
ATOM 1116 O O . GLY A 1 141 ? -8.408 29.476 6.697 1.00 25.94 139 GLY A O 1
ATOM 1117 N N . GLU A 1 142 ? -7.242 27.584 6.230 1.00 27.44 140 GLU A N 1
ATOM 1118 C CA . GLU A 1 142 ? -7.248 27.904 4.810 1.00 27.32 140 GLU A CA 1
ATOM 1119 C C . GLU A 1 142 ? -7.204 26.703 3.937 1.00 28.85 140 GLU A C 1
ATOM 1120 O O . GLU A 1 142 ? -6.698 25.650 4.313 1.00 30.61 140 GLU A O 1
ATOM 1126 N N . SER A 1 143 ? -7.776 26.857 2.762 1.00 27.72 141 SER A N 1
ATOM 1127 C CA . SER A 1 143 ? -7.571 25.870 1.700 1.00 28.07 141 SER A CA 1
ATOM 1128 C C . SER A 1 143 ? -7.300 26.593 0.392 1.00 28.29 141 SER A C 1
ATOM 1129 O O . SER A 1 143 ? -8.234 27.224 -0.186 1.00 26.99 141 SER A O 1
ATOM 1132 N N . THR A 1 144 ? -6.042 26.476 -0.080 1.00 27.19 142 THR A N 1
ATOM 1133 C CA . THR A 1 144 ? -5.534 27.201 -1.247 1.00 27.08 142 THR A CA 1
ATOM 1134 C C . THR A 1 144 ? -4.465 26.381 -1.933 1.00 30.18 142 THR A C 1
ATOM 1135 O O . THR A 1 144 ? -3.260 26.446 -1.536 1.00 26.69 142 THR A O 1
ATOM 1139 N N . PRO A 1 145 ? -4.846 25.573 -2.926 1.00 29.71 143 PRO A N 1
ATOM 1140 C CA . PRO A 1 145 ? -3.811 24.855 -3.691 1.00 30.10 143 PRO A CA 1
ATOM 1141 C C . PRO A 1 145 ? -2.825 25.808 -4.307 1.00 30.85 143 PRO A C 1
ATOM 1142 O O . PRO A 1 145 ? -3.218 26.848 -4.857 1.00 28.30 143 PRO A O 1
ATOM 1146 N N . GLY A 1 146 ? -1.527 25.463 -4.181 1.00 32.27 144 GLY A N 1
ATOM 1147 C CA . GLY A 1 146 ? -0.459 26.329 -4.617 1.00 33.04 144 GLY A CA 1
ATOM 1148 C C . GLY A 1 146 ? 0.014 27.342 -3.573 1.00 34.73 144 GLY A C 1
ATOM 1149 O O . GLY A 1 146 ? 1.028 28.035 -3.807 1.00 32.80 144 GLY A O 1
ATOM 1150 N N . GLY A 1 147 ? -0.712 27.415 -2.445 1.00 31.02 145 GLY A N 1
ATOM 1151 C CA . GLY A 1 147 ? -0.465 28.375 -1.369 1.00 32.75 145 GLY A CA 1
ATOM 1152 C C . GLY A 1 147 ? 0.902 28.279 -0.688 1.00 32.13 145 GLY A C 1
ATOM 1153 O O . GLY A 1 147 ? 1.401 29.268 -0.139 1.00 32.91 145 GLY A O 1
ATOM 1154 N N . THR A 1 148 ? 1.499 27.101 -0.659 1.00 34.35 146 THR A N 1
ATOM 1155 C CA . THR A 1 148 ? 2.828 27.002 -0.047 1.00 36.30 146 THR A CA 1
ATOM 1156 C C . THR A 1 148 ? 3.917 27.639 -0.942 1.00 38.09 146 THR A C 1
ATOM 1157 O O . THR A 1 148 ? 4.941 28.126 -0.433 1.00 35.93 146 THR A O 1
ATOM 1161 N N . THR A 1 149 ? 3.696 27.645 -2.262 1.00 35.78 147 THR A N 1
ATOM 1162 C CA . THR A 1 149 ? 4.661 28.276 -3.187 1.00 36.77 147 THR A CA 1
ATOM 1163 C C . THR A 1 149 ? 4.567 29.822 -3.139 1.00 35.86 147 THR A C 1
ATOM 1164 O O . THR A 1 149 ? 5.593 30.517 -3.057 1.00 33.24 147 THR A O 1
ATOM 1168 N N . THR A 1 150 ? 3.347 30.351 -3.098 1.00 32.21 148 THR A N 1
ATOM 1169 C CA . THR A 1 150 ? 3.150 31.776 -2.929 1.00 32.61 148 THR A CA 1
ATOM 1170 C C . THR A 1 150 ? 3.657 32.230 -1.556 1.00 34.51 148 THR A C 1
ATOM 1171 O O . THR A 1 150 ? 4.367 33.236 -1.465 1.00 34.18 148 THR A O 1
ATOM 1175 N N . ALA A 1 151 ? 3.371 31.436 -0.534 1.00 33.05 149 ALA A N 1
ATOM 1176 C CA . ALA A 1 151 ? 3.865 31.711 0.812 1.00 33.55 149 ALA A CA 1
ATOM 1177 C C . ALA A 1 151 ? 5.399 31.702 0.874 1.00 34.04 149 ALA A C 1
ATOM 1178 O O . ALA A 1 151 ? 5.996 32.604 1.481 1.00 32.32 149 ALA A O 1
ATOM 1180 N N . GLN A 1 152 ? 6.029 30.733 0.230 1.00 34.69 150 GLN A N 1
ATOM 1181 C CA . GLN A 1 152 ? 7.515 30.642 0.219 1.00 36.31 150 GLN A CA 1
ATOM 1182 C C . GLN A 1 152 ? 8.139 31.808 -0.573 1.00 35.91 150 GLN A C 1
ATOM 1183 O O . GLN A 1 152 ? 9.179 32.354 -0.183 1.00 34.37 150 GLN A O 1
ATOM 1189 N N . ALA A 1 153 ? 7.504 32.193 -1.676 1.00 33.01 151 ALA A N 1
ATOM 1190 C CA . ALA A 1 153 ? 7.970 33.325 -2.438 1.00 33.84 151 ALA A CA 1
ATOM 1191 C C . ALA A 1 153 ? 7.971 34.548 -1.510 1.00 33.86 151 ALA A C 1
ATOM 1192 O O . ALA A 1 153 ? 8.963 35.264 -1.415 1.00 34.20 151 ALA A O 1
ATOM 1194 N N . ILE A 1 154 ? 6.872 34.763 -0.806 1.00 32.29 152 ILE A N 1
ATOM 1195 C CA . ILE A 1 154 ? 6.796 35.896 0.102 1.00 31.42 152 ILE A CA 1
ATOM 1196 C C . ILE A 1 154 ? 7.828 35.830 1.234 1.00 33.66 152 ILE A C 1
ATOM 1197 O O . ILE A 1 154 ? 8.546 36.828 1.521 1.00 34.65 152 ILE A O 1
ATOM 1202 N N . LEU A 1 155 ? 7.981 34.651 1.834 1.00 33.53 153 LEU A N 1
ATOM 1203 C CA . LEU A 1 155 ? 8.984 34.477 2.889 1.00 34.43 153 LEU A CA 1
ATOM 1204 C C . LEU A 1 155 ? 10.401 34.813 2.384 1.00 35.71 153 LEU A C 1
ATOM 1205 O O . LEU A 1 155 ? 11.150 35.570 3.041 1.00 37.61 153 LEU A O 1
ATOM 1210 N N . TRP A 1 156 ? 10.774 34.238 1.243 1.00 36.95 154 TRP A N 1
ATOM 1211 C CA . TRP A 1 156 ? 12.038 34.528 0.645 1.00 39.51 154 TRP A CA 1
ATOM 1212 C C . TRP A 1 156 ? 12.189 35.985 0.364 1.00 39.66 154 TRP A C 1
ATOM 1213 O O . TRP A 1 156 ? 13.266 36.559 0.642 1.00 40.07 154 TRP A O 1
ATOM 1224 N N . ALA A 1 157 ? 11.152 36.596 -0.212 1.00 36.69 155 ALA A N 1
ATOM 1225 C CA . ALA A 1 157 ? 11.225 38.017 -0.495 1.00 38.07 155 ALA A CA 1
ATOM 1226 C C . ALA A 1 157 ? 11.413 38.874 0.757 1.00 38.28 155 ALA A C 1
ATOM 1227 O O . ALA A 1 157 ? 12.092 39.890 0.714 1.00 39.34 155 ALA A O 1
ATOM 1229 N N . LEU A 1 158 ? 10.802 38.484 1.861 1.00 39.03 156 LEU A N 1
ATOM 1230 C CA . LEU A 1 158 ? 10.974 39.202 3.146 1.00 41.82 156 LEU A CA 1
ATOM 1231 C C . LEU A 1 158 ? 12.268 38.867 3.934 1.00 44.65 156 LEU A C 1
ATOM 1232 O O . LEU A 1 158 ? 12.484 39.425 5.009 1.00 44.71 156 LEU A O 1
ATOM 1237 N N . GLY A 1 159 ? 13.090 37.958 3.401 1.00 45.93 157 GLY A N 1
ATOM 1238 C CA . GLY A 1 159 ? 14.369 37.577 3.992 1.00 47.01 157 GLY A CA 1
ATOM 1239 C C . GLY A 1 159 ? 14.371 36.388 4.942 1.00 46.26 157 GLY A C 1
ATOM 1240 O O . GLY A 1 159 ? 15.321 36.207 5.692 1.00 46.44 157 GLY A O 1
ATOM 1241 N N . TYR A 1 160 ? 13.333 35.566 4.931 1.00 43.77 158 TYR A N 1
ATOM 1242 C CA . TYR A 1 160 ? 13.307 34.361 5.787 1.00 47.52 158 TYR A CA 1
ATOM 1243 C C . TYR A 1 160 ? 13.774 33.153 4.949 1.00 52.85 158 TYR A C 1
ATOM 1244 O O . TYR A 1 160 ? 13.152 32.825 3.976 1.00 57.17 158 TYR A O 1
ATOM 1253 N N . GLU A 1 161 ? 14.891 32.520 5.288 1.00 62.21 159 GLU A N 1
ATOM 1254 C CA . GLU A 1 161 ? 15.393 31.381 4.483 1.00 67.01 159 GLU A CA 1
ATOM 1255 C C . GLU A 1 161 ? 14.706 30.066 4.899 1.00 71.00 159 GLU A C 1
ATOM 1256 O O . GLU A 1 161 ? 15.249 29.301 5.708 1.00 71.48 159 GLU A O 1
ATOM 1258 N N . ASN A 1 171 ? 12.736 17.478 -4.646 1.00 93.24 169 ASN A N 1
ATOM 1259 C CA . ASN A 1 171 ? 12.193 17.354 -6.001 1.00 93.16 169 ASN A CA 1
ATOM 1260 C C . ASN A 1 171 ? 10.896 18.152 -6.184 1.00 92.68 169 ASN A C 1
ATOM 1261 O O . ASN A 1 171 ? 10.723 18.861 -7.212 1.00 86.57 169 ASN A O 1
ATOM 1266 N N . PRO A 1 172 ? 9.970 18.047 -5.197 1.00 89.69 170 PRO A N 1
ATOM 1267 C CA . PRO A 1 172 ? 8.905 19.061 -5.202 1.00 81.52 170 PRO A CA 1
ATOM 1268 C C . PRO A 1 172 ? 9.551 20.441 -4.954 1.00 78.48 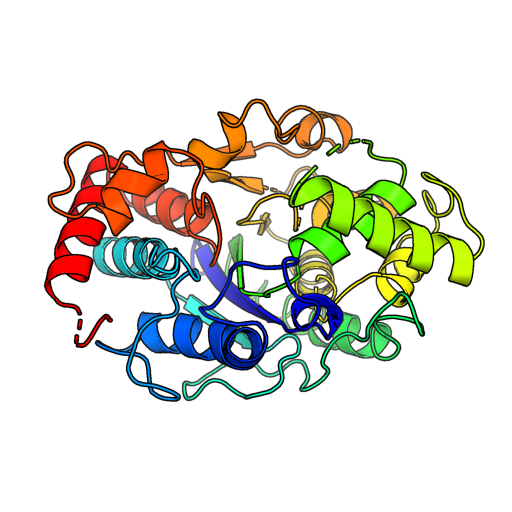170 PRO A C 1
ATOM 1269 O O . PRO A 1 172 ? 9.200 21.451 -5.607 1.00 65.37 170 PRO A O 1
ATOM 1273 N N . GLN A 1 173 ? 10.538 20.438 -4.050 1.00 74.98 171 GLN A N 1
ATOM 1274 C CA . GLN A 1 173 ? 11.246 21.636 -3.636 1.00 72.53 171 GLN A CA 1
ATOM 1275 C C . GLN A 1 173 ? 12.017 22.297 -4.795 1.00 66.86 171 GLN A C 1
ATOM 1276 O O . GLN A 1 173 ? 11.993 23.519 -4.916 1.00 57.91 171 GLN A O 1
ATOM 1282 N N . GLU A 1 174 ? 12.659 21.518 -5.664 1.00 66.32 172 GLU A N 1
ATOM 1283 C CA . GLU A 1 174 ? 13.442 22.125 -6.757 1.00 66.98 172 GLU A CA 1
ATOM 1284 C C . GLU A 1 174 ? 12.546 22.852 -7.787 1.00 61.36 172 GLU A C 1
ATOM 1285 O O . GLU A 1 174 ? 12.917 23.922 -8.282 1.00 55.35 172 GLU A O 1
ATOM 1291 N N . LEU A 1 175 ? 11.381 22.284 -8.107 1.00 58.87 173 LEU A N 1
ATOM 1292 C CA . LEU A 1 175 ? 10.448 22.979 -8.996 1.00 55.31 173 LEU A CA 1
ATOM 1293 C C . LEU A 1 175 ? 10.020 24.307 -8.355 1.00 51.32 173 LEU A C 1
ATOM 1294 O O . LEU A 1 175 ? 9.993 25.331 -9.024 1.00 49.08 173 LEU A O 1
ATOM 1299 N N . LYS A 1 176 ? 9.720 24.283 -7.067 1.00 49.73 174 LYS A N 1
ATOM 1300 C CA . LYS A 1 176 ? 9.294 25.484 -6.359 1.00 50.49 174 LYS A CA 1
ATOM 1301 C C . LYS A 1 176 ? 10.329 26.593 -6.396 1.00 50.81 174 LYS A C 1
ATOM 1302 O O . LYS A 1 176 ? 10.009 27.738 -6.687 1.00 48.38 174 LYS A O 1
ATOM 1308 N N . GLU A 1 177 ? 11.578 26.246 -6.126 1.00 52.68 175 GLU A N 1
ATOM 1309 C CA . GLU A 1 177 ? 12.670 27.228 -6.163 1.00 54.14 175 GLU A CA 1
ATOM 1310 C C . GLU A 1 177 ? 12.807 27.826 -7.548 1.00 50.21 175 GLU A C 1
ATOM 1311 O O . GLU A 1 177 ? 12.947 29.032 -7.697 1.00 46.79 175 GLU A O 1
ATOM 1317 N N . LYS A 1 178 ? 12.674 26.980 -8.550 1.00 50.06 176 LYS A N 1
ATOM 1318 C CA . LYS A 1 178 ? 12.774 27.408 -9.930 1.00 51.20 176 LYS A CA 1
ATOM 1319 C C . LYS A 1 178 ? 11.702 28.432 -10.265 1.00 46.64 176 LYS A C 1
ATOM 1320 O O . LYS A 1 178 ? 11.991 29.479 -10.862 1.00 43.65 176 LYS A O 1
ATOM 1326 N N . VAL A 1 179 ? 10.457 28.109 -9.877 1.00 44.31 177 VAL A N 1
ATOM 1327 C CA . VAL A 1 179 ? 9.314 28.919 -10.160 1.00 41.24 177 VAL A CA 1
ATOM 1328 C C . VAL A 1 179 ? 9.472 30.234 -9.399 1.00 41.39 177 VAL A C 1
ATOM 1329 O O . VAL A 1 179 ? 9.287 31.313 -9.964 1.00 42.29 177 VAL A O 1
ATOM 1333 N N . ILE A 1 180 ? 9.829 30.165 -8.123 1.00 42.83 178 ILE A N 1
ATOM 1334 C CA . ILE A 1 180 ? 10.039 31.392 -7.313 1.00 43.02 178 ILE A CA 1
ATOM 1335 C C . ILE A 1 180 ? 11.171 32.239 -7.911 1.00 44.50 178 ILE A C 1
ATOM 1336 O O . ILE A 1 180 ? 11.049 33.456 -8.054 1.00 43.03 178 ILE A O 1
ATOM 1341 N N . LYS A 1 181 ? 12.239 31.590 -8.329 1.00 47.57 179 LYS A N 1
ATOM 1342 C CA . LYS A 1 181 ? 13.382 32.323 -8.899 1.00 50.17 179 LYS A CA 1
ATOM 1343 C C . LYS A 1 181 ? 13.007 33.063 -10.200 1.00 49.02 179 LYS A C 1
ATOM 1344 O O . LYS A 1 181 ? 13.445 34.183 -10.413 1.00 46.32 179 LYS A O 1
ATOM 1350 N N . GLU A 1 182 ? 12.137 32.466 -11.013 1.00 48.31 180 GLU A N 1
ATOM 1351 C CA . GLU A 1 182 ? 11.617 33.132 -12.200 1.00 48.15 180 GLU A CA 1
ATOM 1352 C C . GLU A 1 182 ? 10.787 34.388 -11.796 1.00 46.06 180 GLU A C 1
ATOM 1353 O O . GLU A 1 182 ? 10.857 35.453 -12.430 1.00 44.37 180 GLU A O 1
ATOM 1359 N N . GLY A 1 183 ? 9.961 34.271 -10.772 1.00 40.53 181 GLY A N 1
ATOM 1360 C CA . GLY A 1 183 ? 9.213 35.445 -10.353 1.00 41.48 181 GLY A CA 1
ATOM 1361 C C . GLY A 1 183 ? 10.138 36.540 -9.821 1.00 42.04 181 GLY A C 1
ATOM 1362 O O . GLY A 1 183 ? 9.936 37.728 -10.071 1.00 42.84 181 GLY A O 1
ATOM 1363 N N . PHE A 1 184 ? 11.169 36.141 -9.087 1.00 42.03 182 PHE A N 1
ATOM 1364 C CA . PHE A 1 184 ? 12.126 37.103 -8.543 1.00 42.10 182 PHE A CA 1
ATOM 1365 C C . PHE A 1 184 ? 12.889 37.812 -9.682 1.00 44.88 182 PHE A C 1
ATOM 1366 O O . PHE A 1 184 ? 13.212 38.986 -9.579 1.00 44.91 182 PHE A O 1
ATOM 1374 N N . LYS A 1 185 ? 13.181 37.086 -10.737 1.00 46.68 183 LYS A N 1
ATOM 1375 C CA . LYS A 1 185 ? 13.913 37.652 -11.873 1.00 50.42 183 LYS A CA 1
ATOM 1376 C C . LYS A 1 185 ? 12.990 38.689 -12.567 1.00 50.69 183 LYS A C 1
ATOM 1377 O O . LYS A 1 185 ? 13.413 39.797 -12.872 1.00 49.89 183 LYS A O 1
ATOM 1383 N N . ARG A 1 186 ? 11.731 38.331 -12.796 1.00 47.82 184 ARG A N 1
ATOM 1384 C CA . ARG A 1 186 ? 10.743 39.303 -13.319 1.00 48.16 184 ARG A CA 1
ATOM 1385 C C . ARG A 1 186 ? 10.754 40.629 -12.515 1.00 47.99 184 ARG A C 1
ATOM 1386 O O . ARG A 1 186 ? 10.914 41.697 -13.060 1.00 50.34 184 ARG A O 1
ATOM 1394 N N . VAL A 1 187 ? 10.627 40.530 -11.209 1.00 45.63 185 VAL A N 1
ATOM 1395 C CA . VAL A 1 187 ? 10.487 41.687 -10.321 1.00 45.37 185 VAL A CA 1
ATOM 1396 C C . VAL A 1 187 ? 11.838 42.381 -10.114 1.00 47.66 185 VAL A C 1
ATOM 1397 O O . VAL A 1 187 ? 11.878 43.536 -9.786 1.00 50.50 185 VAL A O 1
ATOM 1401 N N . GLY A 1 188 ? 12.928 41.646 -10.265 1.00 47.36 186 GLY A N 1
ATOM 1402 C CA . GLY A 1 188 ? 14.278 42.182 -10.162 1.00 50.02 186 GLY A CA 1
ATOM 1403 C C . GLY A 1 188 ? 14.812 42.200 -8.744 1.00 50.29 186 GLY A C 1
ATOM 1404 O O . GLY A 1 188 ? 15.526 43.091 -8.400 1.00 50.32 186 GLY A O 1
ATOM 1405 N N . ILE A 1 189 ? 14.459 41.224 -7.914 1.00 49.53 187 ILE A N 1
ATOM 1406 C CA . ILE A 1 189 ? 14.927 41.194 -6.516 1.00 49.56 187 ILE A CA 1
ATOM 1407 C C . ILE A 1 189 ? 15.693 39.901 -6.230 1.00 50.71 187 ILE A C 1
ATOM 1408 O O . ILE A 1 189 ? 15.542 38.926 -6.950 1.00 48.52 187 ILE A O 1
ATOM 1413 N N . GLU A 1 190 ? 16.508 39.912 -5.171 1.00 52.37 188 GLU A N 1
ATOM 1414 C CA . GLU A 1 190 ? 17.035 38.687 -4.576 1.00 53.55 188 GLU A CA 1
ATOM 1415 C C . GLU A 1 190 ? 16.311 38.405 -3.263 1.00 49.40 188 GLU A C 1
ATOM 1416 O O . GLU A 1 190 ? 15.494 39.234 -2.818 1.00 47.35 188 GLU A O 1
ATOM 1422 N N . LYS A 1 191 ? 16.570 37.239 -2.658 1.00 47.55 189 LYS A N 1
ATOM 1423 C CA . LYS A 1 191 ? 16.059 36.950 -1.298 1.00 46.58 189 LYS A CA 1
ATOM 1424 C C . LYS A 1 191 ? 16.330 38.149 -0.440 1.00 46.16 189 LYS A C 1
ATOM 1425 O O . LYS A 1 191 ? 17.427 38.691 -0.490 1.00 45.73 189 LYS A O 1
ATOM 1431 N N . GLY A 1 192 ? 15.346 38.535 0.350 1.00 44.64 190 GLY A N 1
ATOM 1432 C CA . GLY A 1 192 ? 15.453 39.660 1.262 1.00 45.47 190 GLY A CA 1
ATOM 1433 C C . GLY A 1 192 ? 15.174 40.993 0.594 1.00 46.07 190 GLY A C 1
ATOM 1434 O O . GLY A 1 192 ? 15.108 42.011 1.263 1.00 46.31 190 GLY A O 1
ATOM 1435 N N . GLY A 1 193 ? 15.011 41.010 -0.720 1.00 47.40 191 GLY A N 1
ATOM 1436 C CA . GLY A 1 193 ? 14.847 42.261 -1.453 1.00 46.95 191 GLY A CA 1
ATOM 1437 C C . GLY A 1 193 ? 13.636 43.122 -1.067 1.00 47.33 191 GLY A C 1
ATOM 1438 O O . GLY A 1 193 ? 13.645 44.339 -1.302 1.00 46.93 191 GLY A O 1
ATOM 1439 N N . LEU A 1 194 ? 12.582 42.524 -0.489 1.00 44.24 192 LEU A N 1
ATOM 1440 C CA . LEU A 1 194 ? 11.389 43.307 -0.103 1.00 44.03 192 LEU A CA 1
ATOM 1441 C C . LEU A 1 194 ? 11.146 43.277 1.412 1.00 45.19 192 LEU A C 1
ATOM 1442 O O . LEU A 1 194 ? 10.005 43.426 1.866 1.00 40.64 192 LEU A O 1
ATOM 1447 N N . LYS A 1 195 ? 12.205 43.130 2.214 1.00 46.88 193 LYS A N 1
ATOM 1448 C CA . LYS A 1 195 ? 12.008 42.895 3.645 1.00 50.07 193 LYS A CA 1
ATOM 1449 C C . LYS A 1 195 ? 11.247 44.024 4.346 1.00 49.09 193 LYS A C 1
ATOM 1450 O O . LYS A 1 195 ? 10.541 43.771 5.322 1.00 50.21 193 LYS A O 1
ATOM 1456 N N . ASP A 1 196 ? 11.325 45.240 3.809 1.00 49.17 194 ASP A N 1
ATOM 1457 C CA . ASP A 1 196 ? 10.545 46.363 4.358 1.00 49.33 194 ASP A CA 1
ATOM 1458 C C . ASP A 1 196 ? 9.489 46.858 3.359 1.00 46.91 194 ASP A C 1
ATOM 1459 O O . ASP A 1 196 ? 9.031 48.000 3.454 1.00 43.62 194 ASP A O 1
ATOM 1464 N N . LYS A 1 197 ? 9.091 46.002 2.410 1.00 44.19 195 LYS A N 1
ATOM 1465 C CA . LYS A 1 197 ? 8.091 46.362 1.432 1.00 41.43 195 LYS A CA 1
ATOM 1466 C C . LYS A 1 197 ? 7.060 45.232 1.386 1.00 39.03 195 LYS A C 1
ATOM 1467 O O . LYS A 1 197 ? 6.851 44.618 0.346 1.00 36.73 195 LYS A O 1
ATOM 1473 N N . PRO A 1 198 ? 6.390 44.968 2.527 1.00 37.39 196 PRO A N 1
ATOM 1474 C CA . PRO A 1 198 ? 5.499 43.781 2.627 1.00 35.39 196 PRO A CA 1
ATOM 1475 C C . PRO A 1 198 ? 4.337 43.772 1.622 1.00 32.79 196 PRO A C 1
ATOM 1476 O O . PRO A 1 198 ? 3.997 42.725 1.056 1.00 30.67 196 PRO A O 1
ATOM 1480 N N . LEU A 1 199 ? 3.772 44.937 1.342 1.00 34.51 197 LEU A N 1
ATOM 1481 C CA . LEU A 1 199 ? 2.595 45.015 0.476 1.00 34.65 197 LEU A CA 1
ATOM 1482 C C . LEU A 1 199 ? 3.022 44.720 -0.932 1.00 33.94 197 LEU A C 1
ATOM 1483 O O . LEU A 1 199 ? 2.308 44.078 -1.693 1.00 32.10 197 LEU A O 1
ATOM 1488 N N . GLU A 1 200 ? 4.221 45.154 -1.289 1.00 34.84 198 GLU A N 1
ATOM 1489 C CA . GLU A 1 200 ? 4.723 44.863 -2.628 1.00 36.13 198 GLU A CA 1
ATOM 1490 C C . GLU A 1 200 ? 4.982 43.351 -2.759 1.00 36.09 198 GLU A C 1
ATOM 1491 O O . GLU A 1 200 ? 4.692 42.762 -3.806 1.00 33.64 198 GLU A O 1
ATOM 1497 N N . ALA A 1 201 ? 5.510 42.708 -1.705 1.00 33.44 199 ALA A N 1
ATOM 1498 C CA . ALA A 1 201 ? 5.788 41.258 -1.770 1.00 32.58 199 ALA A CA 1
ATOM 1499 C C . ALA A 1 201 ? 4.494 40.505 -1.996 1.00 30.71 199 ALA A C 1
ATOM 1500 O O . ALA A 1 201 ? 4.425 39.521 -2.745 1.00 30.79 199 ALA A O 1
ATOM 1502 N N . LEU A 1 202 ? 3.448 40.976 -1.320 1.00 30.51 200 LEU A N 1
ATOM 1503 C CA . LEU A 1 202 ? 2.154 40.330 -1.420 1.00 28.63 200 LEU A CA 1
ATOM 1504 C C . LEU A 1 202 ? 1.527 40.547 -2.775 1.00 29.14 200 LEU A C 1
ATOM 1505 O O . LEU A 1 202 ? 0.915 39.634 -3.325 1.00 29.23 200 LEU A O 1
ATOM 1510 N N . LYS A 1 203 ? 1.641 41.757 -3.314 1.00 29.45 201 LYS A N 1
ATOM 1511 C CA . LYS A 1 203 ? 1.070 42.064 -4.604 1.00 30.27 201 LYS A CA 1
ATOM 1512 C C . LYS A 1 203 ? 1.775 41.245 -5.677 1.00 31.42 201 LYS A C 1
ATOM 1513 O O . LYS A 1 203 ? 1.139 40.777 -6.608 1.00 30.61 201 LYS A O 1
ATOM 1519 N N . GLU A 1 204 ? 3.095 41.143 -5.565 1.00 32.63 202 GLU A N 1
ATOM 1520 C CA . GLU A 1 204 ? 3.876 40.462 -6.577 1.00 33.88 202 GLU A CA 1
ATOM 1521 C C . GLU A 1 204 ? 3.743 38.957 -6.534 1.00 32.79 202 GLU A C 1
ATOM 1522 O O . GLU A 1 204 ? 3.713 38.327 -7.600 1.00 34.63 202 GLU A O 1
ATOM 1528 N N . PHE A 1 205 ? 3.714 38.372 -5.335 1.00 31.56 203 PHE A N 1
ATOM 1529 C CA . PHE A 1 205 ? 3.876 36.902 -5.180 1.00 30.80 203 PHE A CA 1
ATOM 1530 C C . PHE A 1 205 ? 2.790 36.176 -4.399 1.00 31.02 203 PHE A C 1
ATOM 1531 O O . PHE A 1 205 ? 2.866 34.937 -4.259 1.00 31.09 203 PHE A O 1
ATOM 1539 N N . GLY A 1 206 ? 1.783 36.927 -3.943 1.00 29.45 204 GLY A N 1
ATOM 1540 C CA . GLY A 1 206 ? 0.719 36.418 -3.082 1.00 29.97 204 GLY A CA 1
ATOM 1541 C C . GLY A 1 206 ? -0.460 35.710 -3.762 1.00 29.19 204 GLY A C 1
ATOM 1542 O O . GLY A 1 206 ? -0.390 35.255 -4.906 1.00 27.74 204 GLY A O 1
ATOM 1543 N N . ASP A 1 207 ? -1.525 35.566 -2.986 1.00 28.74 205 ASP A N 1
ATOM 1544 C CA . ASP A 1 207 ? -2.724 35.006 -3.481 1.00 28.62 205 ASP A CA 1
ATOM 1545 C C . ASP A 1 207 ? -3.861 35.571 -2.628 1.00 27.65 205 ASP A C 1
ATOM 1546 O O . ASP A 1 207 ? -3.633 36.310 -1.654 1.00 25.10 205 ASP A O 1
ATOM 1551 N N . PRO A 1 208 ? -5.109 35.334 -3.053 1.00 27.83 206 PRO A N 1
ATOM 1552 C CA . PRO A 1 208 ? -6.193 36.033 -2.335 1.00 26.63 206 PRO A CA 1
ATOM 1553 C C . PRO A 1 208 ? -6.390 35.538 -0.928 1.00 25.98 206 PRO A C 1
ATOM 1554 O O . PRO A 1 208 ? -6.975 36.249 -0.092 1.00 25.27 206 PRO A O 1
ATOM 1566 N N . ILE A 1 210 ? -3.894 34.645 1.187 1.00 26.53 208 ILE A N 1
ATOM 1567 C CA . ILE A 1 210 ? -2.900 35.336 2.052 1.00 26.41 208 ILE A CA 1
ATOM 1568 C C . ILE A 1 210 ? -3.363 36.770 2.303 1.00 24.84 208 ILE A C 1
ATOM 1569 O O . ILE A 1 210 ? -3.277 37.236 3.414 1.00 24.81 208 ILE A O 1
ATOM 1574 N N . ALA A 1 211 ? -3.855 37.468 1.266 1.00 25.14 209 ALA A N 1
ATOM 1575 C CA . ALA A 1 211 ? -4.334 38.823 1.443 1.00 25.07 209 ALA A CA 1
ATOM 1576 C C . ALA A 1 211 ? -5.528 38.848 2.351 1.00 23.94 209 ALA A C 1
ATOM 1577 O O . ALA A 1 211 ? -5.640 39.763 3.154 1.00 24.78 209 ALA A O 1
ATOM 1579 N N . THR A 1 212 ? -6.400 37.849 2.256 1.00 23.67 210 THR A N 1
ATOM 1580 C CA . THR A 1 212 ? -7.616 37.831 3.152 1.00 22.87 210 THR A CA 1
ATOM 1581 C C . THR A 1 212 ? -7.270 37.557 4.605 1.00 23.56 210 THR A C 1
ATOM 1582 O O . THR A 1 212 ? -7.772 38.231 5.505 1.00 22.77 210 THR A O 1
ATOM 1586 N N . VAL A 1 213 ? -6.417 36.574 4.865 1.00 23.65 211 VAL A N 1
ATOM 1587 C CA . VAL A 1 213 ? -5.998 36.304 6.214 1.00 24.77 211 VAL A CA 1
ATOM 1588 C C . VAL A 1 213 ? -5.297 37.545 6.793 1.00 26.78 211 VAL A C 1
ATOM 1589 O O . VAL A 1 213 ? -5.460 37.885 7.969 1.00 24.99 211 VAL A O 1
ATOM 1593 N N . LEU A 1 214 ? -4.480 38.225 5.971 1.00 26.82 212 LEU A N 1
ATOM 1594 C CA . LEU A 1 214 ? -3.778 39.404 6.448 1.00 26.47 212 LEU A CA 1
ATOM 1595 C C . LEU A 1 214 ? -4.782 40.499 6.844 1.00 26.11 212 LEU A C 1
ATOM 1596 O O . LEU A 1 214 ? -4.682 41.114 7.916 1.00 24.71 212 LEU A O 1
ATOM 1601 N N . GLY A 1 215 ? -5.750 40.759 5.978 1.00 25.45 213 GLY A N 1
ATOM 1602 C CA . GLY A 1 215 ? -6.754 41.796 6.300 1.00 26.07 213 GLY A CA 1
ATOM 1603 C C . GLY A 1 215 ? -7.570 41.431 7.539 1.00 24.13 213 GLY A C 1
ATOM 1604 O O . GLY A 1 215 ? -7.782 42.278 8.393 1.00 28.58 213 GLY A O 1
ATOM 1605 N N . LEU A 1 216 ? -7.997 40.173 7.641 1.00 25.31 214 LEU A N 1
ATOM 1606 C CA . LEU A 1 216 ? -8.691 39.697 8.844 1.00 24.79 214 LEU A CA 1
ATOM 1607 C C . LEU A 1 216 ? -7.873 39.965 10.132 1.00 24.80 214 LEU A C 1
ATOM 1608 O O . LEU A 1 216 ? -8.383 40.457 11.155 1.00 26.27 214 LEU A O 1
ATOM 1613 N N . SER A 1 217 ? -6.603 39.625 10.047 1.00 26.36 215 SER A N 1
ATOM 1614 C CA . SER A 1 217 ? -5.659 39.807 11.142 1.00 29.77 215 SER A CA 1
ATOM 1615 C C . SER A 1 217 ? -5.475 41.271 11.576 1.00 28.65 215 SER A C 1
ATOM 1616 O O . SER A 1 217 ? -5.411 41.588 12.790 1.00 30.75 215 SER A O 1
ATOM 1619 N N . LEU A 1 218 ? -5.434 42.158 10.592 1.00 27.97 216 LEU A N 1
ATOM 1620 C CA . LEU A 1 218 ? -5.304 43.611 10.791 1.00 29.59 216 LEU A CA 1
ATOM 1621 C C . LEU A 1 218 ? -6.589 44.224 11.301 1.00 30.17 216 LEU A C 1
ATOM 1622 O O . LEU A 1 218 ? -6.552 45.182 12.073 1.00 30.45 216 LEU A O 1
ATOM 1627 N N . GLY A 1 219 ? -7.730 43.666 10.902 1.00 27.76 217 GLY A N 1
ATOM 1628 C CA . GLY A 1 219 ? -9.022 44.235 11.266 1.00 28.40 217 GLY A CA 1
ATOM 1629 C C . GLY A 1 219 ? -9.571 43.709 12.581 1.00 28.04 217 GLY A C 1
ATOM 1630 O O . GLY A 1 219 ? -10.160 44.435 13.320 1.00 30.10 217 GLY A O 1
ATOM 1631 N N . PHE A 1 220 ? -9.365 42.435 12.870 1.00 27.61 218 PHE A N 1
ATOM 1632 C CA . PHE A 1 220 ? -9.823 41.812 14.119 1.00 28.64 218 PHE A CA 1
ATOM 1633 C C . PHE A 1 220 ? -8.786 42.181 15.201 1.00 32.74 218 PHE A C 1
ATOM 1634 O O . PHE A 1 220 ? -7.612 41.943 14.997 1.00 36.70 218 PHE A O 1
ATOM 1642 N N . GLY A 1 221 ? -9.233 42.726 16.323 1.00 31.97 219 GLY A N 1
ATOM 1643 C CA . GLY A 1 221 ? -8.338 43.201 17.374 1.00 35.81 219 GLY A CA 1
ATOM 1644 C C . GLY A 1 221 ? -8.041 42.215 18.477 1.00 37.68 219 GLY A C 1
ATOM 1645 O O . GLY A 1 221 ? -7.089 42.418 19.211 1.00 38.17 219 GLY A O 1
ATOM 1646 N N . GLY A 1 222 ? -8.794 41.118 18.579 1.00 36.43 220 GLY A N 1
ATOM 1647 C CA . GLY A 1 222 ? -8.552 40.138 19.655 1.00 36.13 220 GLY A CA 1
ATOM 1648 C C . GLY A 1 222 ? -7.457 39.128 19.303 1.00 33.99 220 GLY A C 1
ATOM 1649 O O . GLY A 1 222 ? -6.634 39.374 18.446 1.00 32.31 220 GLY A O 1
ATOM 1650 N N A ASP A 1 223 ? -7.458 37.992 19.996 0.50 33.91 221 ASP A N 1
ATOM 1651 N N B ASP A 1 223 ? -7.522 37.979 19.952 0.50 33.32 221 ASP A N 1
ATOM 1652 C CA A ASP A 1 223 ? -6.525 36.900 19.745 0.50 34.75 221 ASP A CA 1
ATOM 1653 C CA B ASP A 1 223 ? -6.640 36.867 19.715 0.50 33.61 221 ASP A CA 1
ATOM 1654 C C A ASP A 1 223 ? -6.829 36.220 18.391 0.50 32.15 221 ASP A C 1
ATOM 1655 C C B ASP A 1 223 ? -6.868 36.241 18.332 0.50 31.43 221 ASP A C 1
ATOM 1656 O O A ASP A 1 223 ? -7.987 35.936 18.051 0.50 31.28 221 ASP A O 1
ATOM 1657 O O B ASP A 1 223 ? -8.012 36.024 17.901 0.50 29.74 221 ASP A O 1
ATOM 1666 N N . VAL A 1 224 ? -5.781 35.987 17.618 1.00 30.02 222 VAL A N 1
ATOM 1667 C CA . VAL A 1 224 ? -5.885 35.361 16.308 1.00 28.50 222 VAL A CA 1
ATOM 1668 C C . VAL A 1 224 ? -4.951 34.161 16.267 1.00 30.70 222 VAL A C 1
ATOM 1669 O O . VAL A 1 224 ? -3.729 34.311 16.457 1.00 31.91 222 VAL A O 1
ATOM 1673 N N . VAL A 1 225 ? -5.513 32.995 15.971 1.00 29.60 223 VAL A N 1
ATOM 1674 C CA . VAL A 1 225 ? -4.801 31.764 15.795 1.00 30.16 223 VAL A CA 1
ATOM 1675 C C . VAL A 1 225 ? -4.752 31.456 14.290 1.00 30.43 223 VAL A C 1
ATOM 1676 O O . VAL A 1 225 ? -5.764 31.188 13.636 1.00 27.40 223 VAL A O 1
ATOM 1680 N N . LEU A 1 226 ? -3.563 31.569 13.746 1.00 28.35 224 LEU A N 1
ATOM 1681 C CA . LEU A 1 226 ? -3.336 31.330 12.365 1.00 29.75 224 LEU A CA 1
ATOM 1682 C C . LEU A 1 226 ? -3.112 29.832 12.186 1.00 30.13 224 LEU A C 1
ATOM 1683 O O . LEU A 1 226 ? -2.092 29.268 12.590 1.00 32.20 224 LEU A O 1
ATOM 1688 N N . ALA A 1 227 ? -4.098 29.182 11.590 1.00 29.65 225 ALA A N 1
ATOM 1689 C CA . ALA A 1 227 ? -4.172 27.758 11.586 1.00 28.84 225 ALA A CA 1
ATOM 1690 C C . ALA A 1 227 ? -3.671 27.274 10.239 1.00 31.40 225 ALA A C 1
ATOM 1691 O O . ALA A 1 227 ? -4.409 27.159 9.295 1.00 29.72 225 ALA A O 1
ATOM 1693 N N .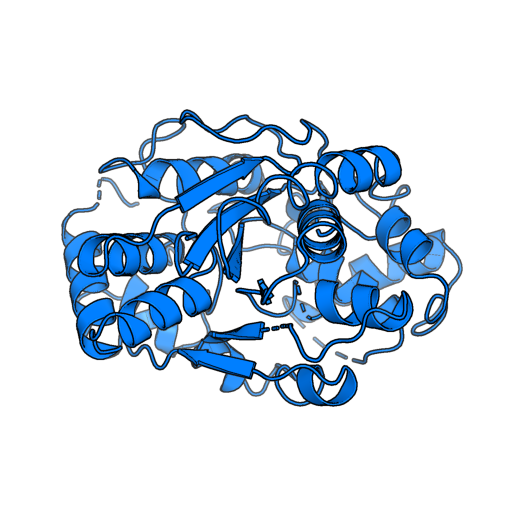 GLY A 1 228 ? -2.373 26.983 10.165 1.00 29.83 226 GLY A N 1
ATOM 1694 C CA . GLY A 1 228 ? -1.775 26.334 8.989 1.00 33.21 226 GLY A CA 1
ATOM 1695 C C . GLY A 1 228 ? -0.254 26.402 9.126 1.00 34.99 226 GLY A C 1
ATOM 1696 O O . GLY A 1 228 ? 0.256 26.602 10.231 1.00 33.79 226 GLY A O 1
ATOM 1697 N N . GLY A 1 229 ? 0.478 26.259 8.022 1.00 36.69 227 GLY A N 1
ATOM 1698 C CA . GLY A 1 229 ? 1.935 26.032 8.114 1.00 35.56 227 GLY A CA 1
ATOM 1699 C C . GLY A 1 229 ? 2.627 27.204 7.484 1.00 37.88 227 GLY A C 1
ATOM 1700 O O . GLY A 1 229 ? 2.565 28.342 7.999 1.00 34.81 227 GLY A O 1
ATOM 1701 N N . THR A 1 230 ? 3.292 26.917 6.367 1.00 35.76 228 THR A N 1
ATOM 1702 C CA . THR A 1 230 ? 4.124 27.878 5.678 1.00 36.56 228 THR A CA 1
ATOM 1703 C C . THR A 1 230 ? 3.287 29.080 5.285 1.00 35.03 228 THR A C 1
ATOM 1704 O O . THR A 1 230 ? 3.745 30.227 5.403 1.00 34.64 228 THR A O 1
ATOM 1708 N N . GLN A 1 231 ? 2.043 28.818 4.906 1.00 33.37 229 GLN A N 1
ATOM 1709 C CA . GLN A 1 231 ? 1.071 29.882 4.564 1.00 33.32 229 GLN A CA 1
ATOM 1710 C C . GLN A 1 231 ? 0.939 30.867 5.703 1.00 31.39 229 GLN A C 1
ATOM 1711 O O . GLN A 1 231 ? 0.899 32.125 5.517 1.00 30.62 229 GLN A O 1
ATOM 1725 N N . LEU A 1 233 ? 3.140 31.225 8.340 1.00 32.53 231 LEU A N 1
ATOM 1726 C CA . LEU A 1 233 ? 4.390 31.903 8.524 1.00 32.13 231 LEU A CA 1
ATOM 1727 C C . LEU A 1 233 ? 4.471 33.141 7.643 1.00 31.77 231 LEU A C 1
ATOM 1728 O O . LEU A 1 233 ? 4.956 34.179 8.095 1.00 31.05 231 LEU A O 1
ATOM 1733 N N . ALA A 1 234 ? 4.062 33.026 6.378 1.00 30.40 232 ALA A N 1
ATOM 1734 C CA . ALA A 1 234 ? 4.087 34.188 5.458 1.00 30.06 232 ALA A CA 1
ATOM 1735 C C . ALA A 1 234 ? 3.194 35.304 5.958 1.00 29.06 232 ALA A C 1
ATOM 1736 O O . ALA A 1 234 ? 3.603 36.499 6.023 1.00 31.17 232 ALA A O 1
ATOM 1738 N N . VAL A 1 235 ? 2.005 34.939 6.418 1.00 28.33 233 VAL A N 1
ATOM 1739 C CA . VAL A 1 235 ? 1.105 35.933 6.998 1.00 28.62 233 VAL A CA 1
ATOM 1740 C C . VAL A 1 235 ? 1.753 36.618 8.232 1.00 29.67 233 VAL A C 1
ATOM 1741 O O . VAL A 1 235 ? 1.736 37.856 8.336 1.00 31.00 233 VAL A O 1
ATOM 1745 N N . SER A 1 236 ? 2.285 35.816 9.156 1.00 28.88 234 SER A N 1
ATOM 1746 C CA . SER A 1 236 ? 3.024 36.306 10.354 1.00 32.45 234 SER A CA 1
ATOM 1747 C C . SER A 1 236 ? 4.155 37.262 9.978 1.00 31.69 234 SER A C 1
ATOM 1748 O O . SER A 1 236 ? 4.332 38.311 10.598 1.00 31.99 234 SER A O 1
ATOM 1751 N N . ALA A 1 237 ? 4.932 36.889 8.976 1.00 32.17 235 ALA A N 1
ATOM 1752 C CA . ALA A 1 237 ? 6.071 37.717 8.553 1.00 32.40 235 ALA A CA 1
ATOM 1753 C C . ALA A 1 237 ? 5.594 39.049 7.966 1.00 32.08 235 ALA A C 1
ATOM 1754 O O . ALA A 1 237 ? 6.207 40.084 8.176 1.00 31.34 235 ALA A O 1
ATOM 1756 N N . LEU A 1 238 ? 4.478 39.020 7.248 1.00 31.77 236 LEU A N 1
ATOM 1757 C CA . LEU A 1 238 ? 3.922 40.266 6.676 1.00 30.97 236 LEU A CA 1
ATOM 1758 C C . LEU A 1 238 ? 3.441 41.203 7.804 1.00 30.69 236 LEU A C 1
ATOM 1759 O O . LEU A 1 238 ? 3.743 42.430 7.844 1.00 31.95 236 LEU A O 1
ATOM 1764 N N . LEU A 1 239 ? 2.792 40.598 8.793 1.00 30.39 237 LEU A N 1
ATOM 1765 C CA . LEU A 1 239 ? 2.286 41.331 9.949 1.00 31.51 237 LEU A CA 1
ATOM 1766 C C . LEU A 1 239 ? 3.431 42.052 10.673 1.00 32.50 237 LEU A C 1
ATOM 1767 O O . LEU A 1 239 ? 3.295 43.242 11.026 1.00 34.25 237 LEU A O 1
ATOM 1772 N N . LYS A 1 240 ? 4.519 41.319 10.908 1.00 31.68 238 LYS A N 1
ATOM 1773 C CA . LYS A 1 240 ? 5.690 41.858 11.598 1.00 36.30 238 LYS A CA 1
ATOM 1774 C C . LYS A 1 240 ? 6.276 42.975 10.792 1.00 36.73 238 LYS A C 1
ATOM 1775 O O . LYS A 1 240 ? 6.590 44.038 11.327 1.00 38.27 238 LYS A O 1
ATOM 1781 N N . SER A 1 241 ? 6.394 42.755 9.495 1.00 36.01 239 SER A N 1
ATOM 1782 C CA . SER A 1 241 ? 7.025 43.757 8.682 1.00 39.34 239 SER A CA 1
ATOM 1783 C C . SER A 1 241 ? 6.121 44.995 8.672 1.00 39.21 239 SER A C 1
ATOM 1784 O O . SER A 1 241 ? 6.596 46.110 8.559 1.00 39.05 239 SER A O 1
ATOM 1787 N N . LEU A 1 242 ? 4.820 44.809 8.827 1.00 38.35 240 LEU A N 1
ATOM 1788 C CA . LEU A 1 242 ? 3.912 45.954 8.901 1.00 39.27 240 LEU A CA 1
ATOM 1789 C C . LEU A 1 242 ? 3.889 46.585 10.315 1.00 41.91 240 LEU A C 1
ATOM 1790 O O . LEU A 1 242 ? 3.035 47.422 10.606 1.00 48.95 240 LEU A O 1
ATOM 1795 N N . GLY A 1 243 ? 4.724 46.115 11.226 1.00 39.72 241 GLY A N 1
ATOM 1796 C CA . GLY A 1 243 ? 4.746 46.632 12.609 1.00 41.09 241 GLY A CA 1
ATOM 1797 C C . GLY A 1 243 ? 3.630 46.161 13.522 1.00 41.19 241 GLY A C 1
ATOM 1798 O O . GLY A 1 243 ? 3.396 46.760 14.554 1.00 41.35 241 GLY A O 1
ATOM 1799 N N . GLU A 1 244 ? 2.930 45.090 13.172 1.00 38.77 242 GLU A N 1
ATOM 1800 C CA . GLU A 1 244 ? 1.850 44.611 14.036 1.00 42.32 242 GLU A CA 1
ATOM 1801 C C . GLU A 1 244 ? 2.463 43.951 15.267 1.00 43.08 242 GLU A C 1
ATOM 1802 O O . GLU A 1 244 ? 3.379 43.165 15.154 1.00 40.85 242 GLU A O 1
ATOM 1808 N N . ASP A 1 245 ? 1.959 44.321 16.431 1.00 44.23 243 ASP A N 1
ATOM 1809 C CA . ASP A 1 245 ? 2.386 43.693 17.696 1.00 45.73 243 ASP A CA 1
ATOM 1810 C C . ASP A 1 245 ? 1.894 42.220 17.604 1.00 45.90 243 ASP A C 1
ATOM 1811 O O . ASP A 1 245 ? 0.685 41.973 17.377 1.00 42.86 243 ASP A O 1
ATOM 1816 N N . LEU A 1 246 ? 2.840 41.272 17.655 1.00 42.41 244 LEU A N 1
ATOM 1817 C CA . LEU A 1 246 ? 2.531 39.863 17.493 1.00 42.68 244 LEU A CA 1
ATOM 1818 C C . LEU A 1 246 ? 2.130 39.096 18.778 1.00 42.55 244 LEU A C 1
ATOM 1819 O O . LEU A 1 246 ? 1.924 37.882 18.715 1.00 41.89 244 LEU A O 1
ATOM 1824 N N . SER A 1 247 ? 1.986 39.779 19.899 1.00 46.09 245 SER A N 1
ATOM 1825 C CA . SER A 1 247 ? 1.668 39.059 21.142 1.00 46.93 245 SER A CA 1
ATOM 1826 C C . SER A 1 247 ? 0.259 38.378 21.112 1.00 44.65 245 SER A C 1
ATOM 1827 O O . SER A 1 247 ? 0.067 37.335 21.714 1.00 44.23 245 SER A O 1
ATOM 1830 N N . ARG A 1 248 ? -0.692 38.969 20.388 1.00 41.61 246 ARG A N 1
ATOM 1831 C CA . ARG A 1 248 ? -2.030 38.388 20.238 1.00 38.34 246 ARG A CA 1
ATOM 1832 C C . ARG A 1 248 ? -2.181 37.370 19.094 1.00 36.60 246 ARG A C 1
ATOM 1833 O O . ARG A 1 248 ? -3.283 36.869 18.869 1.00 34.97 246 ARG A O 1
ATOM 1841 N N . PHE A 1 249 ? -1.105 37.049 18.386 1.00 34.09 247 PHE A N 1
ATOM 1842 C CA . PHE A 1 249 ? -1.115 36.034 17.344 1.00 32.62 247 PHE A CA 1
ATOM 1843 C C . PHE A 1 249 ? -0.462 34.767 17.810 1.00 34.70 247 PHE A C 1
ATOM 1844 O O . PHE A 1 249 ? 0.481 34.808 18.638 1.00 35.22 247 PHE A O 1
ATOM 1860 N N . ILE A 1 251 ? 0.395 30.643 15.888 1.00 37.50 249 ILE A N 1
ATOM 1861 C CA . ILE A 1 251 ? 0.218 29.754 14.735 1.00 39.38 249 ILE A CA 1
ATOM 1862 C C . ILE A 1 251 ? -0.141 28.366 15.282 1.00 37.12 249 ILE A C 1
ATOM 1863 O O . ILE A 1 251 ? 0.426 27.916 16.253 1.00 40.34 249 ILE A O 1
ATOM 1868 N N . ALA A 1 252 ? -1.069 27.674 14.622 1.00 33.75 250 ALA A N 1
ATOM 1869 C CA . ALA A 1 252 ? -1.454 26.348 15.040 1.00 33.91 250 ALA A CA 1
ATOM 1870 C C . ALA A 1 252 ? -1.272 25.402 13.875 1.00 35.08 250 ALA A C 1
ATOM 1871 O O . ALA A 1 252 ? -1.824 25.618 12.793 1.00 33.84 250 ALA A O 1
ATOM 1873 N N . THR A 1 253 ? -0.432 24.404 14.079 1.00 36.00 251 THR A N 1
ATOM 1874 C CA . THR A 1 253 ? -0.165 23.415 13.047 1.00 37.60 251 THR A CA 1
ATOM 1875 C C . THR A 1 253 ? -0.209 22.007 13.639 1.00 37.29 251 THR A C 1
ATOM 1876 O O . THR A 1 253 ? -0.784 21.763 14.711 1.00 38.91 251 THR A O 1
ATOM 1880 N N . THR A 1 254 ? 0.369 21.045 12.947 1.00 39.90 252 THR A N 1
ATOM 1881 C CA . THR A 1 254 ? 0.289 19.653 13.377 1.00 41.00 252 THR A CA 1
ATOM 1882 C C . THR A 1 254 ? 1.689 19.080 13.721 1.00 44.62 252 THR A C 1
ATOM 1883 O O . THR A 1 254 ? 2.702 19.633 13.293 1.00 45.25 252 THR A O 1
ATOM 1887 N N . ARG A 1 255 ? 1.702 17.962 14.451 1.00 46.45 253 ARG A N 1
ATOM 1888 C CA . ARG A 1 255 ? 2.930 17.124 14.648 1.00 52.48 253 ARG A CA 1
ATOM 1889 C C . ARG A 1 255 ? 3.710 16.963 13.378 1.00 53.40 253 ARG A C 1
ATOM 1890 O O . ARG A 1 255 ? 4.939 16.948 13.389 1.00 53.35 253 ARG A O 1
ATOM 1898 N N . TRP A 1 256 ? 2.969 16.704 12.299 1.00 49.07 254 TRP A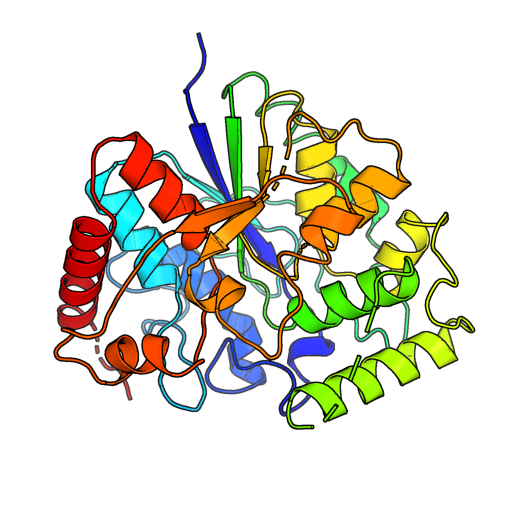 N 1
ATOM 1899 C CA . TRP A 1 256 ? 3.572 16.177 11.108 1.00 50.46 254 TRP A CA 1
ATOM 1900 C C . TRP A 1 256 ? 4.413 17.245 10.546 1.00 50.91 254 TRP A C 1
ATOM 1901 O O . TRP A 1 256 ? 5.510 16.955 10.036 1.00 52.50 254 TRP A O 1
ATOM 1912 N N . VAL A 1 257 ? 3.932 18.483 10.668 1.00 47.17 255 VAL A N 1
ATOM 1913 C CA . VAL A 1 257 ? 4.632 19.658 10.158 1.00 48.94 255 VAL A CA 1
ATOM 1914 C C . VAL A 1 257 ? 5.909 19.899 10.983 1.00 52.77 255 VAL A C 1
ATOM 1915 O O . VAL A 1 257 ? 6.976 20.153 10.411 1.00 53.18 255 VAL A O 1
ATOM 1919 N N . VAL A 1 258 ? 5.801 19.805 12.307 1.00 52.18 256 VAL A N 1
ATOM 1920 C CA . VAL A 1 258 ? 6.931 20.178 13.139 1.00 55.71 256 VAL A CA 1
ATOM 1921 C C . VAL A 1 258 ? 7.974 19.086 13.162 1.00 56.50 256 VAL A C 1
ATOM 1922 O O . VAL A 1 258 ? 9.137 19.387 13.300 1.00 64.37 256 VAL A O 1
ATOM 1926 N N . GLU A 1 259 ? 7.553 17.839 13.023 1.00 57.95 257 GLU A N 1
ATOM 1927 C CA . GLU A 1 259 ? 8.463 16.693 12.941 1.00 62.85 257 GLU A CA 1
ATOM 1928 C C . GLU A 1 259 ? 9.253 16.545 11.625 1.00 67.21 257 GLU A C 1
ATOM 1929 O O . GLU A 1 259 ? 10.365 16.041 11.636 1.00 71.85 257 GLU A O 1
ATOM 1935 N N . ASP A 1 260 ? 8.686 16.983 10.509 1.00 68.10 258 ASP A N 1
ATOM 1936 C CA . ASP A 1 260 ? 9.374 17.012 9.213 1.00 70.83 258 ASP A CA 1
ATOM 1937 C C . ASP A 1 260 ? 10.830 17.584 9.253 1.00 71.85 258 ASP A C 1
ATOM 1938 O O . ASP A 1 260 ? 11.039 18.796 9.395 1.00 68.87 258 ASP A O 1
ATOM 1943 N N . PRO A 1 261 ? 11.853 16.719 9.101 1.00 79.87 259 PRO A N 1
ATOM 1944 C CA . PRO A 1 261 ? 13.209 17.307 9.096 1.00 80.89 259 PRO A CA 1
ATOM 1945 C C . PRO A 1 261 ? 13.531 18.201 7.861 1.00 79.28 259 PRO A C 1
ATOM 1946 O O . PRO A 1 261 ? 14.482 18.985 7.900 1.00 77.54 259 PRO A O 1
ATOM 1950 N N . SER A 1 262 ? 12.729 18.096 6.798 1.00 78.98 260 SER A N 1
ATOM 1951 C CA . SER A 1 262 ? 12.851 18.972 5.632 1.00 78.88 260 SER A CA 1
ATOM 1952 C C . SER A 1 262 ? 12.348 20.384 5.895 1.00 78.55 260 SER A C 1
ATOM 1953 O O . SER A 1 262 ? 12.584 21.278 5.074 1.00 80.43 260 SER A O 1
ATOM 1956 N N . ALA A 1 263 ? 11.603 20.595 6.981 1.00 75.89 261 ALA A N 1
ATOM 1957 C CA . ALA A 1 263 ? 10.992 21.905 7.207 1.00 72.00 261 ALA A CA 1
ATOM 1958 C C . ALA A 1 263 ? 11.638 22.600 8.402 1.00 67.81 261 ALA A C 1
ATOM 1959 O O . ALA A 1 263 ? 12.281 21.970 9.224 1.00 69.69 261 ALA A O 1
ATOM 1961 N N . THR A 1 264 ? 11.439 23.916 8.453 1.00 66.00 262 THR A N 1
ATOM 1962 C CA . THR A 1 264 ? 12.086 24.827 9.391 1.00 63.33 262 THR A CA 1
ATOM 1963 C C . THR A 1 264 ? 11.036 25.606 10.165 1.00 55.19 262 THR A C 1
ATOM 1964 O O . THR A 1 264 ? 11.228 26.775 10.507 1.00 52.27 262 THR A O 1
ATOM 1968 N N . PHE A 1 265 ? 9.914 24.936 10.434 1.00 52.24 263 PHE A N 1
ATOM 1969 C CA . PHE A 1 265 ? 8.709 25.593 10.914 1.00 47.42 263 PHE A CA 1
ATOM 1970 C C . PHE A 1 265 ? 8.990 26.333 12.228 1.00 46.24 263 PHE A C 1
ATOM 1971 O O . PHE A 1 265 ? 8.838 27.571 12.345 1.00 42.44 263 PHE A O 1
ATOM 1979 N N . ILE A 1 266 ? 9.453 25.577 13.201 1.00 44.46 264 ILE A N 1
ATOM 1980 C CA . ILE A 1 266 ? 9.769 26.175 14.492 1.00 44.19 264 ILE A CA 1
ATOM 1981 C C . ILE A 1 266 ? 10.842 27.273 14.420 1.00 44.08 264 ILE A C 1
ATOM 1982 O O . ILE A 1 266 ? 10.664 28.291 15.049 1.00 44.21 264 ILE A O 1
ATOM 1987 N N A GLU A 1 267 ? 11.895 27.055 13.649 0.50 45.14 265 GLU A N 1
ATOM 1988 N N B GLU A 1 267 ? 11.957 27.098 13.694 0.50 45.85 265 GLU A N 1
ATOM 1989 C CA A GLU A 1 267 ? 12.971 28.025 13.489 0.50 45.97 265 GLU A CA 1
ATOM 1990 C CA B GLU A 1 267 ? 12.990 28.179 13.628 0.50 47.00 265 GLU A CA 1
ATOM 1991 C C A GLU A 1 267 ? 12.481 29.358 12.899 0.50 45.74 265 GLU A C 1
ATOM 1992 C C B GLU A 1 267 ? 12.432 29.434 12.935 0.50 46.28 265 GLU A C 1
ATOM 1993 O O A GLU A 1 267 ? 12.788 30.439 13.409 0.50 46.71 265 GLU A O 1
ATOM 1994 O O B GLU A 1 267 ? 12.639 30.555 13.422 0.50 46.38 265 GLU A O 1
ATOM 2005 N N . THR A 1 268 ? 11.673 29.269 11.848 1.00 45.67 266 THR A N 1
ATOM 2006 C CA . THR A 1 268 ? 11.064 30.441 11.205 1.00 44.81 266 THR A CA 1
ATOM 2007 C C . THR A 1 268 ? 10.038 31.101 12.114 1.00 41.85 266 THR A C 1
ATOM 2008 O O . THR A 1 268 ? 10.062 32.338 12.326 1.00 43.72 266 THR A O 1
ATOM 2012 N N . ALA A 1 269 ? 9.208 30.283 12.739 1.00 42.47 267 ALA A N 1
ATOM 2013 C CA . ALA A 1 269 ? 8.245 30.818 13.709 1.00 40.91 267 ALA A CA 1
ATOM 2014 C C . ALA A 1 269 ? 8.991 31.565 14.792 1.00 40.46 267 ALA A C 1
ATOM 2015 O O . ALA A 1 269 ? 8.596 32.654 15.156 1.00 39.87 267 ALA A O 1
ATOM 2017 N N . ARG A 1 270 ? 10.115 31.029 15.282 1.00 42.78 268 ARG A N 1
ATOM 2018 C CA . ARG A 1 270 ? 10.878 31.710 16.326 1.00 42.12 268 ARG A CA 1
ATOM 2019 C C . ARG A 1 270 ? 11.597 32.960 15.786 1.00 42.19 268 ARG A C 1
ATOM 2020 O O . ARG A 1 270 ? 11.698 33.934 16.505 1.00 44.48 268 ARG A O 1
ATOM 2028 N N . GLU A 1 271 ? 12.013 32.956 14.521 1.00 45.27 269 GLU A N 1
ATOM 2029 C CA . GLU A 1 271 ? 12.643 34.127 13.858 1.00 46.91 269 GLU A CA 1
ATOM 2030 C C . GLU A 1 271 ? 11.634 35.268 13.691 1.00 48.25 269 GLU A C 1
ATOM 2031 O O . GLU A 1 271 ? 11.915 36.430 14.019 1.00 48.65 269 GLU A O 1
ATOM 2037 N N . ILE A 1 272 ? 10.418 34.945 13.253 1.00 44.47 270 ILE A N 1
ATOM 2038 C CA . ILE A 1 272 ? 9.362 35.961 13.252 1.00 43.19 270 ILE A CA 1
ATOM 2039 C C . ILE A 1 272 ? 9.025 36.416 14.631 1.00 43.51 270 ILE A C 1
ATOM 2040 O O . ILE A 1 272 ? 8.879 37.625 14.911 1.00 46.31 270 ILE A O 1
ATOM 2045 N N . GLY A 1 273 ? 8.907 35.455 15.540 1.00 44.65 271 GLY A N 1
ATOM 2046 C CA . GLY A 1 273 ? 8.529 35.757 16.887 1.00 44.36 271 GLY A CA 1
ATOM 2047 C C . GLY A 1 273 ? 7.071 35.483 17.187 1.00 41.89 271 GLY A C 1
ATOM 2048 O O . GLY A 1 273 ? 6.416 36.240 17.899 1.00 44.84 271 GLY A O 1
ATOM 2049 N N . ILE A 1 274 ? 6.563 34.367 16.699 1.00 41.00 272 ILE A N 1
ATOM 2050 C CA . ILE A 1 274 ? 5.156 34.014 16.949 1.00 39.06 272 ILE A CA 1
ATOM 2051 C C . ILE A 1 274 ? 5.110 32.671 17.658 1.00 38.96 272 ILE A C 1
ATOM 2052 O O . ILE A 1 274 ? 5.884 31.798 17.347 1.00 41.08 272 ILE A O 1
ATOM 2057 N N . ILE A 1 275 ? 4.258 32.492 18.663 1.00 40.55 273 ILE A N 1
ATOM 2058 C CA . ILE A 1 275 ? 4.290 31.173 19.309 1.00 38.94 273 ILE A CA 1
ATOM 2059 C C . ILE A 1 275 ? 3.457 30.138 18.567 1.00 40.56 273 ILE A C 1
ATOM 2060 O O . ILE A 1 275 ? 2.526 30.481 17.817 1.00 40.15 273 ILE A O 1
ATOM 2065 N N . SER A 1 276 ? 3.799 28.877 18.780 1.00 41.87 274 SER A N 1
ATOM 2066 C CA . SER A 1 276 ? 3.291 27.770 18.003 1.00 42.95 274 SER A CA 1
ATOM 2067 C C . SER A 1 276 ? 2.521 26.754 18.815 1.00 42.92 274 SER A C 1
ATOM 2068 O O . SER A 1 276 ? 3.006 26.286 19.828 1.00 41.97 274 SER A O 1
ATOM 2071 N N . TYR A 1 277 ? 1.323 26.401 18.345 1.00 39.00 275 TYR A N 1
ATOM 2072 C CA . TYR A 1 277 ? 0.549 25.321 18.898 1.00 39.73 275 TYR A CA 1
ATOM 2073 C C . TYR A 1 277 ? 0.677 24.104 17.952 1.00 41.53 275 TYR A C 1
ATOM 2074 O O . TYR A 1 277 ? 0.651 24.239 16.714 1.00 38.75 275 TYR A O 1
ATOM 2083 N N . VAL A 1 278 ? 0.758 22.923 18.542 1.00 40.77 276 VAL A N 1
ATOM 2084 C CA . VAL A 1 278 ? 1.088 21.712 17.783 1.00 45.17 276 VAL A CA 1
ATOM 2085 C C . VAL A 1 278 ? 0.152 20.580 18.205 1.00 44.40 276 VAL A C 1
ATOM 2086 O O . VAL A 1 278 ? 0.238 20.118 19.316 1.00 45.88 276 VAL A O 1
ATOM 2090 N N . ALA A 1 279 ? -0.757 20.216 17.291 1.00 42.17 277 ALA A N 1
ATOM 2091 C CA . ALA A 1 279 ? -1.778 19.211 17.451 1.00 41.02 277 ALA A CA 1
ATOM 2092 C C . ALA A 1 279 ? -1.122 17.844 17.251 1.00 46.12 277 ALA A C 1
ATOM 2093 O O . ALA A 1 279 ? -0.525 17.549 16.194 1.00 45.55 277 ALA A O 1
ATOM 2095 N N . GLU A 1 280 ? -1.273 17.021 18.267 1.00 46.39 278 GLU A N 1
ATOM 2096 C CA . GLU A 1 280 ? -0.582 15.725 18.352 1.00 52.54 278 GLU A CA 1
ATOM 2097 C C . GLU A 1 280 ? -1.428 14.588 17.791 1.00 53.08 278 GLU A C 1
ATOM 2098 O O . GLU A 1 280 ? -1.747 13.621 18.474 1.00 54.94 278 GLU A O 1
ATOM 2104 N N . LEU A 1 281 ? -1.779 14.692 16.520 1.00 51.23 279 LEU A N 1
ATOM 2105 C CA . LEU A 1 281 ? -2.588 13.648 15.926 1.00 53.16 279 LEU A CA 1
ATOM 2106 C C . LEU A 1 281 ? -1.698 12.473 15.527 1.00 54.09 279 LEU A C 1
ATOM 2107 O O . LEU A 1 281 ? -0.557 12.664 15.104 1.00 55.97 279 LEU A O 1
ATOM 2112 N N . ASP A 1 282 ? -2.244 11.276 15.655 1.00 54.98 280 ASP A N 1
ATOM 2113 C CA . ASP A 1 282 ? -1.547 10.042 15.256 1.00 57.31 280 ASP A CA 1
ATOM 2114 C C . ASP A 1 282 ? -2.517 9.073 14.609 1.00 55.08 280 ASP A C 1
ATOM 2115 O O . ASP A 1 282 ? -3.453 8.596 15.242 1.00 55.94 280 ASP A O 1
ATOM 2120 N N . PHE A 1 283 ? -2.301 8.786 13.339 1.00 54.87 281 PHE A N 1
ATOM 2121 C CA . PHE A 1 283 ? -3.221 7.917 12.603 1.00 57.23 281 PHE A CA 1
ATOM 2122 C C . PHE A 1 283 ? -2.598 6.525 12.401 1.00 61.96 281 PHE A C 1
ATOM 2123 O O . PHE A 1 283 ? -3.020 5.797 11.489 1.00 64.39 281 PHE A O 1
ATOM 2131 N N . SER A 1 284 ? -1.616 6.155 13.225 1.00 64.26 282 SER A N 1
ATOM 2132 C CA . SER A 1 284 ? -0.909 4.847 13.059 1.00 67.65 282 SER A CA 1
ATOM 2133 C C . SER A 1 284 ? -1.823 3.615 13.151 1.00 69.36 282 SER A C 1
ATOM 2134 O O . SER A 1 284 ? -1.608 2.603 12.487 1.00 72.35 282 SER A O 1
ATOM 2137 N N . LYS A 1 285 ? -2.829 3.710 14.008 1.00 69.76 283 LYS A N 1
ATOM 2138 C CA . LYS A 1 285 ? -3.762 2.636 14.261 1.00 71.01 283 LYS A CA 1
ATOM 2139 C C . LYS A 1 285 ? -4.930 2.613 13.267 1.00 70.72 283 LYS A C 1
ATOM 2140 O O . LYS A 1 285 ? -5.864 1.824 13.420 1.00 71.09 283 LYS A O 1
ATOM 2146 N N . SER A 1 286 ? -4.880 3.449 12.237 1.00 69.07 284 SER A N 1
ATOM 2147 C CA . SER A 1 286 ? -5.983 3.509 11.275 1.00 69.30 284 SER A CA 1
ATOM 2148 C C . SER A 1 286 ? -6.023 2.231 10.393 1.00 73.42 284 SER A C 1
ATOM 2149 O O . SER A 1 286 ? -4.981 1.688 10.012 1.00 73.98 284 SER A O 1
ATOM 2152 N N . LYS A 1 287 ? -7.242 1.763 10.111 1.00 76.78 285 LYS A N 1
ATOM 2153 C CA . LYS A 1 287 ? -7.496 0.659 9.172 1.00 78.72 285 LYS A CA 1
ATOM 2154 C C . LYS A 1 287 ? -7.187 1.050 7.718 1.00 76.00 285 LYS A C 1
ATOM 2155 O O . LYS A 1 287 ? -7.101 0.176 6.861 1.00 72.29 285 LYS A O 1
ATOM 2161 N N . PHE A 1 288 ? -7.041 2.352 7.432 1.00 70.01 286 PHE A N 1
ATOM 2162 C CA . PHE A 1 288 ? -6.928 2.811 6.054 1.00 67.99 286 PHE A CA 1
ATOM 2163 C C . PHE A 1 288 ? -5.561 3.375 5.710 1.00 66.59 286 PHE A C 1
ATOM 2164 O O . PHE A 1 288 ? -5.075 4.314 6.330 1.00 65.44 286 PHE A O 1
ATOM 2172 N N . LYS A 1 289 ? -4.953 2.825 4.677 1.00 67.76 287 LYS A N 1
ATOM 2173 C CA . LYS A 1 289 ? -3.649 3.301 4.237 1.00 68.74 287 LYS A CA 1
ATOM 2174 C C . LYS A 1 289 ? -3.598 4.814 3.898 1.00 64.75 287 LYS A C 1
ATOM 2175 O O . LYS A 1 289 ? -2.565 5.459 4.074 1.00 62.02 287 LYS A O 1
ATOM 2181 N N . GLY A 1 290 ? -4.697 5.379 3.412 1.00 63.59 288 GLY A N 1
ATOM 2182 C CA . GLY A 1 290 ? -4.732 6.823 3.103 1.00 60.39 288 GLY A CA 1
ATOM 2183 C C . GLY A 1 290 ? -4.547 7.707 4.326 1.00 58.73 288 GLY A C 1
ATOM 2184 O O . GLY A 1 290 ? -3.899 8.757 4.242 1.00 59.67 288 GLY A O 1
ATOM 2185 N N . LEU A 1 291 ? -5.139 7.278 5.449 1.00 58.15 289 LEU A N 1
ATOM 2186 C CA . LEU A 1 291 ? -4.931 7.880 6.776 1.00 56.06 289 LEU A CA 1
ATOM 2187 C C . LEU A 1 291 ? -3.600 7.444 7.447 1.00 58.03 289 LEU A C 1
ATOM 2188 O O . LEU A 1 291 ? -2.788 8.298 7.843 1.00 55.12 289 LEU A O 1
ATOM 2193 N N . ARG A 1 292 ? -3.354 6.120 7.522 1.00 58.12 290 ARG A N 1
ATOM 2194 C CA . ARG A 1 292 ? -2.091 5.593 8.006 1.00 60.82 290 ARG A CA 1
ATOM 2195 C C . ARG A 1 292 ? -0.918 6.362 7.345 1.00 59.91 290 ARG A C 1
ATOM 2196 O O . ARG A 1 292 ? 0.041 6.712 8.016 1.00 60.39 290 ARG A O 1
ATOM 2204 N N . ASP A 1 293 ? -1.013 6.657 6.049 1.00 60.42 291 ASP A N 1
ATOM 2205 C CA . ASP A 1 293 ? 0.069 7.357 5.308 1.00 62.72 291 ASP A CA 1
ATOM 2206 C C . ASP A 1 293 ? 0.401 8.793 5.769 1.00 62.71 291 ASP A C 1
ATOM 2207 O O . ASP A 1 293 ? 1.448 9.332 5.374 1.00 66.22 291 ASP A O 1
ATOM 2212 N N . TYR A 1 294 ? -0.472 9.432 6.560 1.00 62.64 292 TYR A N 1
ATOM 2213 C CA . TYR A 1 294 ? -0.124 10.735 7.194 1.00 58.79 292 TYR A CA 1
ATOM 2214 C C . TYR A 1 294 ? 1.137 10.638 8.070 1.00 62.21 292 TYR A C 1
ATOM 2215 O O . TYR A 1 294 ? 1.838 11.633 8.269 1.00 59.57 292 TYR A O 1
ATOM 2224 N N . GLU A 1 295 ? 1.408 9.447 8.597 1.00 64.49 293 GLU A N 1
ATOM 2225 C CA . GLU A 1 295 ? 2.612 9.256 9.403 1.00 67.89 293 GLU A CA 1
ATOM 2226 C C . GLU A 1 295 ? 3.903 9.271 8.553 1.00 70.77 293 GLU A C 1
ATOM 2227 O O . GLU A 1 295 ? 5.010 9.374 9.096 1.00 73.34 293 GLU A O 1
ATOM 2233 N N . ARG A 1 296 ? 3.767 9.202 7.230 1.00 71.01 294 ARG A N 1
ATOM 2234 C CA . ARG A 1 296 ? 4.910 9.057 6.342 1.00 74.84 294 ARG A CA 1
ATOM 2235 C C . ARG A 1 296 ? 5.198 10.313 5.513 1.00 74.23 294 ARG A C 1
ATOM 2236 O O . ARG A 1 296 ? 5.659 10.207 4.387 1.00 77.18 294 ARG A O 1
ATOM 2244 N N . GLY A 1 297 ? 4.902 11.498 6.046 1.00 67.66 295 GLY A N 1
ATOM 2245 C CA . GLY A 1 297 ? 5.203 12.748 5.354 1.00 66.37 295 GLY A CA 1
ATOM 2246 C C . GLY A 1 297 ? 4.140 13.286 4.400 1.00 66.21 295 GLY A C 1
ATOM 2247 O O . GLY A 1 297 ? 4.285 14.396 3.894 1.00 66.95 295 GLY A O 1
ATOM 2248 N N . TYR A 1 298 ? 3.070 12.534 4.162 1.00 64.79 296 TYR A N 1
ATOM 2249 C CA . TYR A 1 298 ? 2.043 12.942 3.183 1.00 63.74 296 TYR A CA 1
ATOM 2250 C C . TYR A 1 298 ? 0.918 13.854 3.749 1.00 60.17 296 TYR A C 1
ATOM 2251 O O . TYR A 1 298 ? 0.339 13.570 4.797 1.00 56.28 296 TYR A O 1
ATOM 2260 N N . VAL A 1 299 ? 0.592 14.908 2.997 1.00 59.65 297 VAL A N 1
ATOM 2261 C CA . VAL A 1 299 ? -0.435 15.924 3.366 1.00 55.21 297 VAL A CA 1
ATOM 2262 C C . VAL A 1 299 ? 0.039 16.801 4.523 1.00 53.54 297 VAL A C 1
ATOM 2263 O O . VAL A 1 299 ? 0.314 17.969 4.316 1.00 52.69 297 VAL A O 1
ATOM 2267 N N . LYS A 1 300 ? 0.088 16.257 5.736 1.00 53.04 298 LYS A N 1
ATOM 2268 C CA . LYS A 1 300 ? 0.602 16.968 6.921 1.00 53.82 298 LYS A CA 1
ATOM 2269 C C . LYS A 1 300 ? -0.250 18.114 7.505 1.00 51.97 298 LYS A C 1
ATOM 2270 O O . LYS A 1 300 ? -0.233 18.304 8.730 1.00 47.01 298 LYS A O 1
ATOM 2276 N N . GLU A 1 301 ? -0.955 18.868 6.658 1.00 48.77 299 GLU A N 1
ATOM 2277 C CA . GLU A 1 301 ? -1.595 20.086 7.088 1.00 48.55 299 GLU A CA 1
ATOM 2278 C C . GLU A 1 301 ? -2.572 20.646 6.029 1.00 42.50 299 GLU A C 1
ATOM 2279 O O . GLU A 1 301 ? -2.422 20.396 4.848 1.00 42.76 299 GLU A O 1
ATOM 2285 N N . GLY A 1 302 ? -3.497 21.490 6.480 1.00 36.52 300 GLY A N 1
ATOM 2286 C CA . GLY A 1 302 ? -4.483 22.147 5.599 1.00 33.50 300 GLY A CA 1
ATOM 2287 C C . GLY A 1 302 ? -5.866 22.225 6.218 1.00 31.48 300 GLY A C 1
ATOM 2288 O O . GLY A 1 302 ? -6.213 21.434 7.096 1.00 29.49 300 GLY A O 1
ATOM 2289 N N . VAL A 1 303 ? -6.658 23.161 5.702 1.00 28.94 301 VAL A N 1
ATOM 2290 C CA . VAL A 1 303 ? -8.078 23.360 6.087 1.00 28.81 301 VAL A CA 1
ATOM 2291 C C . VAL A 1 303 ? -8.18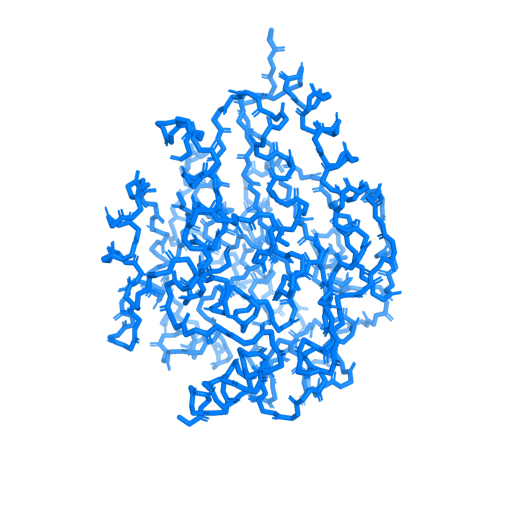7 23.679 7.593 1.00 29.58 301 VAL A C 1
ATOM 2292 O O . VAL A 1 303 ? -9.180 23.373 8.264 1.00 30.83 301 VAL A O 1
ATOM 2296 N N . GLY A 1 304 ? -7.143 24.300 8.123 1.00 30.11 302 GLY A N 1
ATOM 2297 C CA . GLY A 1 304 ? -7.072 24.603 9.543 1.00 29.67 302 GLY A CA 1
ATOM 2298 C C . GLY A 1 304 ? -7.127 23.389 10.437 1.00 29.80 302 GLY A C 1
ATOM 2299 O O . GLY A 1 304 ? -7.506 23.483 11.615 1.00 31.56 302 GLY A O 1
ATOM 2300 N N . ALA A 1 305 ? -6.710 22.234 9.933 1.00 31.06 303 ALA A N 1
ATOM 2301 C CA . ALA A 1 305 ? -6.827 20.992 10.712 1.00 32.17 303 ALA A CA 1
ATOM 2302 C C . ALA A 1 305 ? -6.160 21.053 12.090 1.00 32.61 303 ALA A C 1
ATOM 2303 O O . ALA A 1 305 ? -6.709 20.583 13.082 1.00 31.59 303 ALA A O 1
ATOM 2305 N N . GLY A 1 306 ? -4.969 21.614 12.149 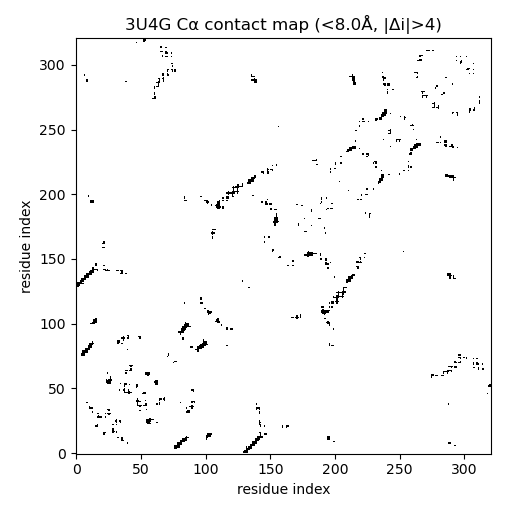1.00 34.35 304 GLY A N 1
ATOM 2306 C CA . GLY A 1 306 ? -4.242 21.753 13.439 1.00 36.13 304 GLY A CA 1
ATOM 2307 C C . GLY A 1 306 ? -5.010 22.665 14.380 1.00 35.96 304 GLY A C 1
ATOM 2308 O O . GLY A 1 306 ? -5.201 22.335 15.549 1.00 35.58 304 GLY A O 1
ATOM 2309 N N . GLY A 1 307 ? -5.475 23.792 13.847 1.00 32.88 305 GLY A N 1
ATOM 2310 C CA . GLY A 1 307 ? -6.254 24.745 14.613 1.00 32.71 305 GLY A CA 1
ATOM 2311 C C . GLY A 1 307 ? -7.579 24.181 15.129 1.00 32.22 305 GLY A C 1
ATOM 2312 O O . GLY A 1 307 ? -7.964 24.389 16.271 1.00 33.62 305 GLY A O 1
ATOM 2313 N N . ALA A 1 308 ? -8.274 23.447 14.278 1.00 33.43 306 ALA A N 1
ATOM 2314 C CA . ALA A 1 308 ? -9.548 22.792 14.652 1.00 31.91 306 ALA A CA 1
ATOM 2315 C C . ALA A 1 308 ? -9.347 21.802 15.752 1.00 34.45 306 ALA A C 1
ATOM 2316 O O . ALA A 1 308 ? -10.148 21.709 16.698 1.00 35.96 306 ALA A O 1
ATOM 2318 N N . THR A 1 309 ? -8.270 21.024 15.643 1.00 35.55 307 THR A N 1
ATOM 2319 C CA . THR A 1 309 ? -7.919 20.073 16.693 1.00 35.66 307 THR A CA 1
ATOM 2320 C C . THR A 1 309 ? -7.626 20.780 17.990 1.00 35.74 307 THR A C 1
ATOM 2321 O O . THR A 1 309 ? -8.047 20.337 19.041 1.00 37.23 307 THR A O 1
ATOM 2325 N N . TRP A 1 310 ? -6.889 21.887 17.916 1.00 35.93 308 TRP A N 1
ATOM 2326 C CA . TRP A 1 310 ? -6.596 22.672 19.113 1.00 36.50 308 TRP A CA 1
ATOM 2327 C C . TRP A 1 310 ? -7.902 23.114 19.784 1.00 36.03 308 TRP A C 1
ATOM 2328 O O . TRP A 1 310 ? -8.059 23.000 21.014 1.00 36.98 308 TRP A O 1
ATOM 2339 N N . LEU A 1 311 ? -8.866 23.572 18.992 1.00 34.52 309 LEU A N 1
ATOM 2340 C CA . LEU A 1 311 ? -10.188 23.959 19.569 1.00 35.23 309 LEU A CA 1
ATOM 2341 C C . LEU A 1 311 ? -10.902 22.758 20.233 1.00 37.01 309 LEU A C 1
ATOM 2342 O O . LEU A 1 311 ? -11.482 22.913 21.333 1.00 38.71 309 LEU A O 1
ATOM 2347 N N . ALA A 1 312 ? -10.879 21.590 19.572 1.00 37.08 310 ALA A N 1
ATOM 2348 C CA . ALA A 1 312 ? -11.506 20.395 20.115 1.00 39.04 310 ALA A CA 1
ATOM 2349 C C . ALA A 1 312 ? -10.842 19.993 21.428 1.00 41.01 310 ALA A C 1
ATOM 2350 O O . ALA A 1 312 ? -11.522 19.607 22.355 1.00 44.74 310 ALA A O 1
ATOM 2352 N N . VAL A 1 313 ? -9.509 20.132 21.516 1.00 43.94 311 VAL A N 1
ATOM 2353 C CA . VAL A 1 313 ? -8.779 19.857 22.778 1.00 46.02 311 VAL A CA 1
ATOM 2354 C C . VAL A 1 313 ? -9.145 20.879 23.869 1.00 48.15 311 VAL A C 1
ATOM 2355 O O . VAL A 1 313 ? -9.351 20.500 25.012 1.00 44.31 311 VAL A O 1
ATOM 2359 N N . LYS A 1 314 ? -9.243 22.160 23.526 1.00 47.13 312 LYS A N 1
ATOM 2360 C CA . LYS A 1 314 ? -9.661 23.151 24.504 1.00 50.09 312 LYS A CA 1
ATOM 2361 C C . LYS A 1 314 ? -11.078 22.847 25.020 1.00 50.54 312 LYS A C 1
ATOM 2362 O O . LYS A 1 314 ? -11.387 23.144 26.151 1.00 49.01 312 LYS A O 1
ATOM 2368 N N . ALA A 1 315 ? -11.908 22.250 24.183 1.00 47.46 313 ALA A N 1
ATOM 2369 C CA . ALA A 1 315 ? -13.274 21.871 24.536 1.00 49.65 313 ALA A CA 1
ATOM 2370 C C . ALA A 1 315 ? -13.321 20.577 25.319 1.00 53.17 313 ALA A C 1
ATOM 2371 O O . ALA A 1 315 ? -14.416 20.081 25.619 1.00 54.75 313 ALA A O 1
ATOM 2373 N N . GLY A 1 316 ? -12.154 19.981 25.579 1.00 55.91 314 GLY A N 1
ATOM 2374 C CA . GLY A 1 316 ? -12.063 18.832 26.455 1.00 58.20 314 GLY A CA 1
ATOM 2375 C C . GLY A 1 316 ? -11.761 17.510 25.783 1.00 58.46 314 GLY A C 1
ATOM 2376 O O . GLY A 1 316 ? -11.585 16.519 26.466 1.00 57.30 314 GLY A O 1
ATOM 2377 N N . TYR A 1 317 ? -11.692 17.469 24.461 1.00 55.01 315 TYR A N 1
ATOM 2378 C CA . TYR A 1 317 ? -11.422 16.214 23.766 1.00 55.14 315 TYR A CA 1
ATOM 2379 C C . TYR A 1 317 ? -9.929 15.987 23.680 1.00 57.62 315 TYR A C 1
ATOM 2380 O O . TYR A 1 317 ? -9.161 16.916 23.895 1.00 60.43 315 TYR A O 1
ATOM 2389 N N . SER A 1 318 ? -9.508 14.753 23.409 1.00 58.28 316 SER A N 1
ATOM 2390 C CA . SER A 1 318 ? -8.097 14.447 23.256 1.00 58.37 316 SER A CA 1
ATOM 2391 C C . SER A 1 318 ? -7.748 14.374 21.783 1.00 58.46 316 SER A C 1
ATOM 2392 O O . SER A 1 318 ? -8.631 14.231 20.946 1.00 56.44 316 SER A O 1
ATOM 2395 N N . PRO A 1 319 ? -6.449 14.466 21.454 1.00 59.35 317 PRO A N 1
ATOM 2396 C CA . PRO A 1 319 ? -6.050 14.260 20.072 1.00 57.49 317 PRO A CA 1
ATOM 2397 C C . PRO A 1 319 ? -6.386 12.864 19.617 1.00 59.10 317 PRO A C 1
ATOM 2398 O O . PRO A 1 319 ? -6.678 12.662 18.433 1.00 52.56 317 PRO A O 1
ATOM 2402 N N . GLU A 1 320 ? -6.359 11.905 20.543 1.00 58.30 318 GLU A N 1
ATOM 2403 C CA . GLU A 1 320 ? -6.778 10.566 20.210 1.00 63.73 318 GLU A CA 1
ATOM 2404 C C . GLU A 1 320 ? -8.267 10.540 19.801 1.00 61.86 318 GLU A C 1
ATOM 2405 O O . GLU A 1 320 ? -8.611 9.838 18.848 1.00 60.46 318 GLU A O 1
ATOM 2411 N N . ASP A 1 321 ? -9.129 11.299 20.498 1.00 60.57 319 ASP A N 1
ATOM 2412 C CA . ASP A 1 321 ? -10.598 11.338 20.214 1.00 59.68 319 ASP A CA 1
ATOM 2413 C C . ASP A 1 321 ? -10.862 11.888 18.822 1.00 57.60 319 ASP A C 1
ATOM 2414 O O . ASP A 1 321 ? -11.790 11.457 18.136 1.00 56.53 319 ASP A O 1
ATOM 2419 N N . VAL A 1 322 ? -10.059 12.869 18.433 1.00 54.13 320 VAL A N 1
ATOM 2420 C CA . VAL A 1 322 ? -10.199 13.468 17.098 1.00 53.91 320 VAL A CA 1
ATOM 2421 C C . VAL A 1 322 ? -9.797 12.424 16.050 1.00 56.74 320 VAL A C 1
ATOM 2422 O O . VAL A 1 322 ? -10.513 12.210 15.066 1.00 53.23 320 VAL A O 1
ATOM 2426 N N . SER A 1 323 ? -8.673 11.746 16.300 1.00 59.89 321 SER A N 1
ATOM 2427 C CA . SER A 1 323 ? -8.181 10.693 15.404 1.00 62.82 321 SER A CA 1
ATOM 2428 C C . SER A 1 323 ? -9.201 9.567 15.225 1.00 62.32 321 SER A C 1
ATOM 2429 O O . SER A 1 323 ? -9.340 9.024 14.147 1.00 63.15 321 SER A O 1
ATOM 2432 N N . LYS A 1 324 ? -9.934 9.268 16.283 1.00 61.99 322 LYS A N 1
ATOM 2433 C CA . LYS A 1 324 ? -10.991 8.283 16.256 1.00 62.96 322 LYS A CA 1
ATOM 2434 C C . LYS A 1 324 ? -12.149 8.737 15.411 1.00 59.69 322 LYS A C 1
ATOM 2435 O O . LYS A 1 324 ? -12.733 7.940 14.690 1.00 55.80 322 LYS A O 1
ATOM 2441 N N . LYS A 1 325 ? -12.510 10.020 15.525 1.00 57.00 323 LYS A N 1
ATOM 2442 C CA . LYS A 1 325 ? -13.563 10.584 14.686 1.00 54.35 323 LYS A CA 1
ATOM 2443 C C . LYS A 1 325 ? -13.144 10.574 13.226 1.00 52.00 323 LYS A C 1
ATOM 2444 O O . LYS A 1 325 ? -13.965 10.288 12.367 1.00 53.36 323 LYS A O 1
ATOM 2450 N N . VAL A 1 326 ? -11.869 10.842 12.950 1.00 49.77 324 VAL A N 1
ATOM 2451 C CA . VAL A 1 326 ? -11.396 10.878 11.571 1.00 48.88 324 VAL A CA 1
ATOM 2452 C C . VAL A 1 326 ? -11.551 9.503 10.941 1.00 53.52 324 VAL A C 1
ATOM 2453 O O . VAL A 1 326 ? -12.082 9.357 9.825 1.00 50.79 324 VAL A O 1
ATOM 2457 N N . GLU A 1 327 ? -11.113 8.477 11.683 1.00 55.71 325 GLU A N 1
ATOM 2458 C CA . GLU A 1 327 ? -11.125 7.120 11.173 1.00 57.37 325 GLU A CA 1
ATOM 2459 C C . GLU A 1 327 ? -12.590 6.721 10.860 1.00 56.51 325 GLU A C 1
ATOM 2460 O O . GLU A 1 327 ? -12.878 6.137 9.826 1.00 59.62 325 GLU A O 1
ATOM 2466 N N . GLU A 1 328 ? -13.516 7.108 11.721 1.00 56.00 326 GLU A N 1
ATOM 2467 C CA . GLU A 1 328 ? -14.965 6.923 11.523 1.00 56.57 326 GLU A CA 1
ATOM 2468 C C . GLU A 1 328 ? -15.609 7.691 10.344 1.00 57.28 326 GLU A C 1
ATOM 2469 O O . GLU A 1 328 ? -16.572 7.220 9.705 1.00 54.57 326 GLU A O 1
ATOM 2475 N N . LEU A 1 329 ? -15.119 8.900 10.080 1.00 51.16 327 LEU A N 1
ATOM 2476 C CA . LEU A 1 329 ? -15.630 9.628 8.956 1.00 51.63 327 LEU A CA 1
ATOM 2477 C C . LEU A 1 329 ? -15.090 8.961 7.686 1.00 52.60 327 LEU A C 1
ATOM 2478 O O . LEU A 1 329 ? -15.777 8.907 6.662 1.00 51.96 327 LEU A O 1
ATOM 2483 N N . TYR A 1 330 ? -13.872 8.440 7.745 1.00 52.46 328 TYR A N 1
ATOM 2484 C CA . TYR A 1 330 ? -13.277 7.876 6.553 1.00 55.14 328 TYR A CA 1
ATOM 2485 C C . TYR A 1 330 ? -14.064 6.628 6.143 1.00 61.26 328 TYR A C 1
ATOM 2486 O O . TYR A 1 330 ? -14.291 6.407 4.965 1.00 58.15 328 TYR A O 1
ATOM 2495 N N . GLU A 1 331 ? -14.525 5.848 7.121 1.00 66.68 329 GLU A N 1
ATOM 2496 C CA . GLU A 1 331 ? -15.276 4.619 6.806 1.00 71.50 329 GLU A CA 1
ATOM 2497 C C . GLU A 1 331 ? -16.698 4.957 6.294 1.00 70.34 329 GLU A C 1
ATOM 2498 O O . GLU A 1 331 ? -17.332 4.125 5.668 1.00 69.79 329 GLU A O 1
ATOM 2504 N N . ARG A 1 332 ? -17.179 6.176 6.516 1.00 65.29 330 ARG A N 1
ATOM 2505 C CA . ARG A 1 332 ? -18.432 6.614 5.886 1.00 67.79 330 ARG A CA 1
ATOM 2506 C C . ARG A 1 332 ? -18.264 6.915 4.398 1.00 64.79 330 ARG A C 1
ATOM 2507 O O . ARG A 1 332 ? -19.246 6.882 3.672 1.00 67.73 330 ARG A O 1
ATOM 2515 N N . LEU A 1 333 ? -17.043 7.228 3.957 1.00 65.36 331 LEU A N 1
ATOM 2516 C CA . LEU A 1 333 ? -16.772 7.673 2.568 1.00 67.14 331 LEU A CA 1
ATOM 2517 C C . LEU A 1 333 ? -17.019 6.599 1.502 1.00 70.74 331 LEU A C 1
ATOM 2518 O O . LEU A 1 333 ? -16.398 5.525 1.533 1.00 74.60 331 LEU A O 1
ATOM 2531 N N . GLY A 1 335 ? -17.341 5.805 -2.888 1.00 80.81 333 GLY A N 1
ATOM 2532 C CA . GLY A 1 335 ? -16.932 6.234 -4.240 1.00 80.15 333 GLY A CA 1
ATOM 2533 C C . GLY A 1 335 ? -15.539 6.836 -4.451 1.00 79.24 333 GLY A C 1
ATOM 2534 O O . GLY A 1 335 ? -15.294 7.472 -5.484 1.00 67.99 333 GLY A O 1
ATOM 2535 N N . LEU A 1 336 ? -14.637 6.650 -3.476 1.00 81.60 334 LEU A N 1
ATOM 2536 C CA . LEU A 1 336 ? -13.199 6.963 -3.629 1.00 80.52 334 LEU A CA 1
ATOM 2537 C C . LEU A 1 336 ? -12.596 6.033 -4.700 1.00 79.76 334 LEU A C 1
ATOM 2538 O O . LEU A 1 336 ? -12.997 4.875 -4.811 1.00 77.00 334 LEU A O 1
ATOM 2540 N N . ARG A 1 337 ? -11.651 6.545 -5.486 1.00 76.90 335 ARG A N 1
ATOM 2541 C CA . ARG A 1 337 ? -11.052 5.799 -6.603 1.00 80.22 335 ARG A CA 1
ATOM 2542 C C . ARG A 1 337 ? -10.487 4.424 -6.206 1.00 84.46 335 ARG A C 1
ATOM 2543 O O . ARG A 1 337 ? -10.678 3.385 -6.879 1.00 84.04 335 ARG A O 1
#

Sequence (321 aa):
KKKVKSLFLLVLGNTEISTIPGISVAGATPELTKITPVADAEYLFYEKPLTIDTIPVTPEEGHPTPAIITKAARELSNNFPILVVRGGTYLAPLIPHVHISNVVGRDFRREPALPEVEVIIERAKKLLGKEELEEKIANEIVIGESTPGGTTTAQAILWALGYENPQELKEKVIKEGFKRVGIEKGGLKDKPLEALKEFGDPIATVLGLSLGFGGDDVVLAGGTQLAVSALLKSLGEDLSRFIATTRWVVEDPSATFIEETAREIGIISYVAELDFSKSKFKGLRDYERGYVKEGVGAGGATWLAVKAGYSPEDVSKKVEELYERLGLR

InterPro domains:
  IPR002805 Nicotinate-nucleotide-dimethylbenzimidazole phosphoribosyltransferase, archaeal type [MF_01086] (1-335)
  IPR002805 Nicotinate-nucleotide-dimethylbenzimidazole phosphoribosyltransferase, archaeal type [PTHR38811] (2-333)
  IPR002805 Nicotinate-nucleotide-dimethylbenzimidazole phosphoribosyltransferase, archaeal type [TIGR00303] (2-325)
  IPR003200 Nicotinate-nucleotide-dimethylbenzimidazole phosphoribosyltransferase [cd02439] (5-318)
  IPR036087 Nicotinate-nucleotide-dimethylbenzimidazole phosphoribosyltransferase-like superfamily [G3DSA:3.40.50.10210] (1-335)
  IPR036087 Nicotinate-nucleotide-dimethylbenzimidazole phosphoribosyltransferase-like superfamily [SSF52733] (21-330)

Radius of gyration: 17.89 Å; Cα contacts (8 Å, |Δi|>4): 756; chains: 1; bounding box: 40×46×42 Å

B-factor: mean 43.2, std 15.15, range [20.24, 124.37]

Secondary structure (DSSP, 8-state):
--BS-EEEEEEE-BGGGGSTTS--SSSSTGGGGTHHHHHHHHHHSSS-SSSSS--B-TT--B-THHHHHHHHHHH---EEEEEEE-SS--SS--EE-----B--TTTS-S-TTHHHHHHHHHHHHHHHTTTBSEEEEEEE-TTHHHHHHHHHHHTT---HHHHHHHHHHHHHHHHT--TTTTTT-HHHHHHHH----HHHHHHHHH--SEEEEBSS---HHHHHHHHTT---TT--EEEHHHHH-TT--HHHHHHHHT---EEE----TT-S-HHHHGGGGTSS---TTHHHHHHHHHHTT--HHHHHHHHHHHHHH----

CATH classification: 3.40.50.10210

Solvent-accessible surface area: 13440 Å² total

Nearest PDB structures (foldseek):
  3u4g-assembly1_A-2  TM=1.003E+00  e=1.906E-62  Pyrococcus horikoshii OT3
  3l0z-assembly1_A  TM=9.093E-01  e=7.550E-25  Methanocaldococcus jannaschii DSM 2661
  3l0z-assembly5_C-2  TM=9.138E-01  e=1.239E-24  Methanocaldococcus jannaschii DSM 2661
  3l0z-assembly5_B  TM=9.142E-01  e=1.461E-24  Methanocaldococcus jannaschii DSM 2661
  6ptf-assembly1_A-2  TM=9.086E-01  e=1.250E-23  Methanocaldococcus jannaschii DSM 2661

Organism: Pyrococcus horikoshii (strain ATCC 700860 / DSM 12428 / JCM 9974 / NBRC 100139 / OT-3) (NCBI:txid70601)

Foldseek 3Di:
DAAAEEEEEEEAEAPLLLPPLQFQQALHSVRLLVQRQQLVQVLPDLAFDVDGAHGAGVVGQGALSLLLSLLCVQQVHHYAYEYLAGCDDHPDDHHYLYPHHFYQLLVFWGAPPLVSSLVSLLVVLQVCLVHYQEYEYFYDYTSLLLLLVLLCQCLQHDVSVVVSVVSSVSSCVVVVAGGNRCNLPNSSSCRRRHISLSNVLSSVNNNDHAYEYQWFSNLSSLSSCVSVVHDQPRYYFFEPLQVVPPVDDGVVSCVVSPHDYHYQYAALCVAPDPSSNCSNVNPPRTGSSSRVSSVSSVVSPDHSVSSSVSSSVSVVSRPRD